Protein AF-A0A1F6VAD7-F1 (afdb_monomer_lite)

InterPro domains:
  IPR001763 Rhodanese-like domain [PF00581] (9-99)
  IPR001763 Rhodanese-like domain [PS50206] (16-106)
  IPR001763 Rhodanese-like domain [SM00450] (6-103)
  IPR018634 ChrB, C-terminal domain [PF09828] (119-196)
  IPR036873 Rhodanese-like domain superfamily [G3DSA:3.40.250.10] (4-106)
  IPR036873 Rhodanese-like domain superfamily [SSF52821] (2-147)
  IPR050229 Thiosulfate sulfurtransferase GlpE [PTHR43031] (3-103)

Structure (mmCIF, N/CA/C/O backbone):
data_AF-A0A1F6VAD7-F1
#
_entry.id   AF-A0A1F6VAD7-F1
#
loop_
_atom_site.group_PDB
_atom_site.id
_atom_site.type_symbol
_atom_site.label_atom_id
_atom_site.label_alt_id
_atom_site.label_comp_id
_atom_site.label_asym_id
_atom_site.label_entity_id
_atom_site.label_seq_id
_atom_site.pdbx_PDB_ins_code
_atom_site.Cartn_x
_atom_site.Cartn_y
_atom_site.Cartn_z
_atom_site.occupancy
_atom_site.B_iso_or_equiv
_atom_site.auth_seq_id
_atom_site.auth_comp_id
_atom_site.auth_asym_id
_atom_site.auth_atom_id
_atom_site.pdbx_PDB_model_num
ATOM 1 N N . MET A 1 1 ? -17.380 5.950 21.465 1.00 63.97 1 MET A N 1
ATOM 2 C CA . MET A 1 1 ? -16.893 4.618 21.043 1.00 63.97 1 MET A CA 1
ATOM 3 C C . MET A 1 1 ? -16.513 4.704 19.581 1.00 63.97 1 MET A C 1
ATOM 5 O O . MET A 1 1 ? -17.254 5.323 18.831 1.00 63.97 1 MET A O 1
ATOM 9 N N . VAL A 1 2 ? -15.367 4.148 19.198 1.00 83.69 2 VAL A N 1
ATOM 10 C CA . VAL A 1 2 ? -14.966 4.066 17.786 1.00 83.69 2 VAL A CA 1
ATOM 11 C C . VAL A 1 2 ? -15.516 2.778 17.202 1.00 83.69 2 VAL A C 1
ATOM 13 O O . VAL A 1 2 ? -15.491 1.747 17.873 1.00 83.69 2 VAL A O 1
ATOM 16 N N . SER A 1 3 ? -16.024 2.850 15.978 1.00 95.31 3 SER A N 1
ATOM 17 C CA . SER A 1 3 ? -16.501 1.690 15.235 1.00 95.31 3 SER A CA 1
ATOM 18 C C . SER A 1 3 ? -15.359 0.749 14.840 1.00 95.31 3 SER A C 1
ATOM 20 O O . SER A 1 3 ? -14.217 1.162 14.620 1.00 95.31 3 SER A O 1
ATOM 22 N N . SER A 1 4 ? -15.688 -0.532 14.726 1.00 97.56 4 SER A N 1
ATOM 23 C CA . SER A 1 4 ? -14.838 -1.540 14.101 1.00 97.56 4 SER A CA 1
ATOM 24 C C . SER A 1 4 ? -15.391 -1.946 12.734 1.00 97.56 4 SER A C 1
ATOM 26 O O . SER A 1 4 ? -16.565 -1.726 12.431 1.00 97.56 4 SER A O 1
ATOM 28 N N . VAL A 1 5 ? -14.534 -2.542 11.909 1.00 98.06 5 VAL A N 1
ATOM 29 C CA . VAL A 1 5 ? -14.886 -3.207 10.647 1.00 98.06 5 VAL A CA 1
ATOM 30 C C . VAL A 1 5 ? -14.322 -4.625 10.695 1.00 98.06 5 VAL A C 1
ATOM 32 O O . VAL A 1 5 ? -13.183 -4.808 11.125 1.00 98.06 5 VAL A O 1
ATOM 35 N N . SER A 1 6 ? -15.097 -5.627 10.276 1.00 98.31 6 SER A N 1
ATOM 36 C CA . SER A 1 6 ? -14.610 -7.009 10.182 1.00 98.31 6 SER A CA 1
ATOM 37 C C . SER A 1 6 ? -13.653 -7.192 9.001 1.00 98.31 6 SER A C 1
ATOM 39 O O . SER A 1 6 ? -13.717 -6.453 8.015 1.00 98.31 6 SER A O 1
ATOM 41 N N . SER A 1 7 ? -12.793 -8.208 9.076 1.00 97.88 7 SER A N 1
ATOM 42 C CA . SER A 1 7 ? -11.897 -8.593 7.979 1.00 97.88 7 SER A CA 1
ATOM 43 C C . SER A 1 7 ? -12.655 -8.849 6.678 1.00 97.88 7 SER A C 1
ATOM 45 O O . SER A 1 7 ? -12.316 -8.250 5.665 1.00 97.88 7 SER A O 1
ATOM 47 N N . ASP A 1 8 ? -13.732 -9.632 6.718 1.00 97.50 8 ASP A N 1
ATOM 48 C CA . ASP A 1 8 ? -14.507 -9.995 5.523 1.00 97.50 8 ASP A CA 1
ATOM 49 C C . ASP A 1 8 ? -15.185 -8.785 4.869 1.00 97.50 8 ASP A C 1
ATOM 51 O O . ASP A 1 8 ? -15.205 -8.651 3.646 1.00 97.50 8 ASP A O 1
ATOM 55 N N . SER A 1 9 ? -15.707 -7.860 5.684 1.00 97.38 9 SER A N 1
ATOM 56 C CA . SER A 1 9 ? -16.339 -6.633 5.186 1.00 97.38 9 SER A CA 1
ATOM 57 C C . SER A 1 9 ? -15.323 -5.696 4.533 1.00 97.38 9 SER A C 1
ATOM 59 O O . SER A 1 9 ? -15.617 -5.083 3.504 1.00 97.38 9 SER A O 1
ATOM 61 N N . LEU A 1 10 ? -14.118 -5.588 5.104 1.00 97.56 10 LEU A N 1
ATOM 62 C CA . LEU A 1 10 ? -13.036 -4.813 4.500 1.00 97.56 10 LEU A CA 1
ATOM 63 C C . LEU A 1 10 ? -12.499 -5.493 3.231 1.00 97.56 10 LEU A C 1
ATOM 65 O O . LEU A 1 10 ? -12.260 -4.810 2.236 1.00 97.56 10 LEU A O 1
ATOM 69 N N . TYR A 1 11 ? -12.354 -6.819 3.248 1.00 97.00 11 TYR A N 1
ATOM 70 C CA . TYR A 1 11 ? -11.901 -7.619 2.111 1.00 97.00 11 TYR A CA 1
ATOM 71 C C . TYR A 1 11 ? -12.810 -7.447 0.891 1.00 97.00 11 TYR A C 1
ATOM 73 O O . TYR A 1 11 ? -12.332 -7.114 -0.191 1.00 97.00 11 TYR A O 1
ATOM 81 N N . ALA A 1 12 ? -14.130 -7.530 1.085 1.00 95.44 12 ALA A N 1
ATOM 82 C CA . ALA A 1 12 ? -15.121 -7.327 0.026 1.00 95.44 12 ALA A CA 1
ATOM 83 C C . ALA A 1 12 ? -15.073 -5.928 -0.625 1.00 95.44 12 ALA A C 1
ATOM 85 O O . ALA A 1 12 ? -15.644 -5.718 -1.695 1.00 95.44 12 ALA A O 1
ATOM 86 N N . GLN A 1 13 ? -14.414 -4.958 0.016 1.00 94.75 13 GLN A N 1
ATOM 87 C CA . GLN A 1 13 ? -14.256 -3.598 -0.497 1.00 94.75 13 GLN A CA 1
ATOM 88 C C . GLN A 1 13 ? -12.913 -3.362 -1.194 1.00 94.75 13 GLN A C 1
ATOM 90 O O . GLN A 1 13 ? -12.749 -2.317 -1.834 1.00 94.75 13 GLN A O 1
ATOM 95 N N . LEU A 1 14 ? -11.946 -4.282 -1.092 1.00 92.75 14 LEU A N 1
ATOM 96 C CA . LEU A 1 14 ? -10.656 -4.139 -1.765 1.00 92.75 14 LEU A CA 1
ATOM 97 C C . LEU A 1 14 ? -10.858 -3.945 -3.272 1.00 92.75 14 LEU A C 1
ATOM 99 O O . LEU A 1 14 ? -11.786 -4.466 -3.880 1.00 92.75 14 LEU A O 1
ATOM 103 N N . GLY A 1 15 ? -10.020 -3.120 -3.897 1.00 86.25 15 GLY A N 1
ATOM 104 C CA . GLY A 1 15 ? -10.138 -2.857 -5.336 1.00 86.25 15 GLY A CA 1
ATOM 105 C C . GLY A 1 15 ? -11.283 -1.916 -5.761 1.00 86.25 15 GLY A C 1
ATOM 106 O O . GLY A 1 15 ? -11.131 -1.206 -6.756 1.00 86.25 15 GLY A O 1
ATOM 107 N N . LEU A 1 16 ? -12.354 -1.740 -4.976 1.00 91.38 16 LEU A N 1
ATOM 108 C CA . LEU A 1 16 ? -13.514 -0.914 -5.363 1.00 91.38 16 LEU A CA 1
ATOM 109 C C . LEU A 1 16 ? -13.266 0.605 -5.299 1.00 91.38 16 LEU A C 1
ATOM 111 O O . LEU A 1 16 ? -12.633 1.071 -4.358 1.00 91.38 16 LEU A O 1
ATOM 115 N N . PRO A 1 17 ? -13.803 1.444 -6.202 1.00 87.50 17 PRO A N 1
ATOM 116 C CA . PRO A 1 17 ? -13.585 2.898 -6.157 1.00 87.50 17 PRO A CA 1
ATOM 117 C C . PRO A 1 17 ? -13.883 3.569 -4.801 1.00 87.50 17 PRO A C 1
ATOM 119 O O . PRO A 1 17 ? -13.208 4.534 -4.437 1.00 87.50 17 PRO A O 1
ATOM 122 N N . ALA A 1 18 ? -14.853 3.031 -4.054 1.00 89.25 18 ALA A N 1
ATOM 123 C CA . ALA A 1 18 ? -15.289 3.513 -2.743 1.00 89.25 18 ALA A CA 1
ATOM 124 C C . ALA A 1 18 ? -14.534 2.901 -1.545 1.00 89.25 18 ALA A C 1
ATOM 126 O O . ALA A 1 18 ? -14.898 3.182 -0.406 1.00 89.25 18 ALA A O 1
ATOM 127 N N . ALA A 1 19 ? -13.505 2.077 -1.774 1.00 93.44 19 ALA A N 1
ATOM 128 C CA . ALA A 1 19 ? -12.761 1.444 -0.688 1.00 93.44 19 ALA A CA 1
ATOM 129 C C . ALA A 1 19 ? -12.185 2.483 0.291 1.00 93.44 19 ALA A C 1
ATOM 131 O O . ALA A 1 19 ? -11.697 3.539 -0.152 1.00 93.44 19 ALA A O 1
ATOM 132 N N . PRO A 1 20 ? -12.184 2.179 1.600 1.00 97.06 20 PRO A N 1
ATOM 133 C CA . PRO A 1 20 ? -11.600 3.060 2.595 1.00 97.06 20 PRO A CA 1
ATOM 134 C C . PRO A 1 20 ? -10.088 3.194 2.391 1.00 97.06 20 PRO A C 1
ATOM 136 O O . PRO A 1 20 ? -9.426 2.336 1.806 1.00 97.06 20 PRO A O 1
ATOM 139 N N . THR A 1 21 ? -9.524 4.270 2.927 1.00 97.56 21 THR A N 1
ATOM 140 C CA . THR A 1 21 ? -8.078 4.382 3.099 1.00 97.56 21 THR A CA 1
ATOM 141 C C . THR A 1 21 ? -7.647 3.462 4.235 1.00 97.56 21 THR A C 1
ATOM 143 O O . THR A 1 21 ? -8.089 3.640 5.368 1.00 97.56 21 THR A O 1
ATOM 146 N N . ILE A 1 22 ? -6.782 2.493 3.944 1.00 98.38 22 ILE A N 1
ATOM 147 C CA . ILE A 1 22 ? -6.285 1.533 4.934 1.00 98.38 22 ILE A CA 1
ATOM 148 C C . ILE A 1 22 ? -4.935 2.023 5.466 1.00 98.38 22 ILE A C 1
ATOM 150 O O . ILE A 1 22 ? -4.067 2.403 4.677 1.00 98.38 22 ILE A O 1
ATOM 154 N N . VAL A 1 23 ? -4.741 2.019 6.787 1.00 98.62 23 VAL A N 1
ATOM 155 C CA . VAL A 1 23 ? -3.471 2.424 7.414 1.00 98.62 23 VAL A CA 1
ATOM 156 C C . VAL A 1 23 ? -3.001 1.384 8.428 1.00 98.62 23 VAL A C 1
ATOM 158 O O . VAL A 1 23 ? -3.684 1.080 9.406 1.00 98.62 23 VAL A O 1
ATOM 161 N N . ASP A 1 24 ? -1.797 0.869 8.211 1.00 98.62 24 ASP A N 1
ATOM 162 C CA . ASP A 1 24 ? -1.064 0.037 9.155 1.00 98.62 24 ASP A CA 1
ATOM 163 C C . ASP A 1 24 ? -0.417 0.915 10.229 1.00 98.62 24 ASP A C 1
ATOM 165 O O . ASP A 1 24 ? 0.566 1.613 9.958 1.00 98.62 24 ASP A O 1
ATOM 169 N N . VAL A 1 25 ? -0.952 0.841 11.447 1.00 98.62 25 VAL A N 1
ATOM 170 C CA . VAL A 1 25 ? -0.449 1.554 12.628 1.00 98.62 25 VAL A CA 1
ATOM 171 C C . VAL A 1 25 ? 0.290 0.640 13.604 1.00 98.62 25 VAL A C 1
ATOM 173 O O . VAL A 1 25 ? 0.392 0.935 14.795 1.00 98.62 25 VAL A O 1
ATOM 176 N N . ARG A 1 26 ? 0.812 -0.509 13.148 1.00 98.31 26 ARG A N 1
ATOM 177 C CA . ARG A 1 26 ? 1.662 -1.357 14.000 1.00 98.31 26 ARG A CA 1
ATOM 178 C C . ARG A 1 26 ? 2.902 -0.587 14.441 1.00 98.31 26 ARG A C 1
ATOM 180 O O . ARG A 1 26 ? 3.528 0.089 13.631 1.00 98.31 26 ARG A O 1
ATOM 187 N N . ARG A 1 27 ? 3.332 -0.768 15.690 1.00 97.12 27 ARG A N 1
ATOM 188 C CA . ARG A 1 27 ? 4.648 -0.288 16.147 1.00 97.12 27 ARG A CA 1
ATOM 189 C C . ARG A 1 27 ? 5.772 -0.906 15.309 1.00 97.12 27 ARG A C 1
ATOM 191 O O . ARG A 1 27 ? 5.576 -1.953 14.693 1.00 97.12 27 ARG A O 1
ATOM 198 N N . ALA A 1 28 ? 6.938 -0.261 15.287 1.00 94.81 28 ALA A N 1
ATOM 199 C CA . ALA A 1 28 ? 8.070 -0.681 14.458 1.00 94.81 28 ALA A CA 1
ATOM 200 C C . ALA A 1 28 ? 8.462 -2.156 14.669 1.00 94.81 28 ALA A C 1
ATOM 202 O O . ALA A 1 28 ? 8.661 -2.866 13.689 1.00 94.81 28 ALA A O 1
ATOM 203 N N . SER A 1 29 ? 8.476 -2.641 15.917 1.00 95.31 29 SER A N 1
ATOM 204 C CA . SER A 1 29 ? 8.775 -4.045 16.240 1.00 95.31 29 SER A CA 1
ATOM 205 C C . SER A 1 29 ? 7.783 -5.023 15.601 1.00 95.31 29 SER A C 1
ATOM 207 O O . SER A 1 29 ? 8.181 -5.871 14.811 1.00 95.31 29 SER A O 1
ATOM 209 N N . ALA A 1 30 ? 6.482 -4.846 15.843 1.00 95.38 30 ALA A N 1
ATOM 210 C CA . ALA A 1 30 ? 5.433 -5.705 15.282 1.00 95.38 30 ALA A CA 1
ATOM 211 C C . ALA A 1 30 ? 5.322 -5.618 13.744 1.00 95.38 30 ALA A C 1
ATOM 213 O O . ALA A 1 30 ? 4.798 -6.524 13.093 1.00 95.38 30 ALA A O 1
ATOM 214 N N . TYR A 1 31 ? 5.766 -4.509 13.146 1.00 94.44 31 TYR A N 1
ATOM 215 C CA . TYR A 1 31 ? 5.868 -4.377 11.692 1.00 94.44 31 TYR A CA 1
ATOM 216 C C . TYR A 1 31 ? 7.075 -5.135 11.129 1.00 94.44 31 TYR A C 1
ATOM 218 O O . TYR A 1 31 ? 6.958 -5.768 10.085 1.00 94.44 31 TYR A O 1
ATOM 226 N N . ALA A 1 32 ? 8.210 -5.114 11.833 1.00 94.88 32 ALA A N 1
ATOM 227 C CA . ALA A 1 32 ? 9.410 -5.854 11.451 1.00 94.88 32 ALA A CA 1
ATOM 228 C C . ALA A 1 32 ? 9.250 -7.376 11.626 1.00 94.88 32 ALA A C 1
ATOM 230 O O . ALA A 1 32 ? 9.723 -8.133 10.785 1.00 94.88 32 ALA A O 1
ATOM 231 N N . GLU A 1 33 ? 8.552 -7.825 12.674 1.00 96.38 33 GLU A N 1
ATOM 232 C CA . GLU A 1 33 ? 8.270 -9.250 12.927 1.00 96.38 33 GLU A CA 1
ATOM 233 C C . GLU A 1 33 ? 7.401 -9.891 11.835 1.00 96.38 33 GLU A C 1
ATOM 235 O O . GLU A 1 33 ? 7.557 -11.068 11.514 1.00 96.38 33 GLU A O 1
ATOM 240 N N . LEU A 1 34 ? 6.494 -9.112 11.239 1.00 95.81 34 LEU A N 1
ATOM 241 C CA . LEU A 1 34 ? 5.637 -9.547 10.141 1.00 95.81 34 LEU A CA 1
ATOM 242 C C . LEU A 1 34 ? 5.718 -8.522 8.997 1.00 95.81 34 LEU A C 1
ATOM 244 O O . LEU A 1 34 ? 4.869 -7.626 8.936 1.00 95.81 34 LEU A O 1
ATOM 248 N N . PRO A 1 35 ? 6.685 -8.654 8.067 1.00 96.25 35 PRO A N 1
ATOM 249 C CA . PRO A 1 35 ? 6.900 -7.722 6.954 1.00 96.25 35 PRO A CA 1
ATOM 250 C C . PRO A 1 35 ? 5.870 -7.933 5.828 1.00 96.25 35 PRO A C 1
ATOM 252 O O . PRO A 1 35 ? 6.195 -8.147 4.660 1.00 96.25 35 PRO A O 1
ATOM 255 N N . ARG A 1 36 ? 4.592 -7.918 6.198 1.00 97.88 36 ARG A N 1
ATOM 256 C CA . ARG A 1 36 ? 3.428 -8.052 5.323 1.00 97.88 36 ARG A CA 1
ATOM 257 C C . ARG A 1 36 ? 2.367 -7.055 5.737 1.00 97.88 36 ARG A C 1
ATOM 259 O O . ARG A 1 36 ? 2.232 -6.791 6.928 1.00 97.88 36 ARG A O 1
ATOM 266 N N . ALA A 1 37 ? 1.610 -6.541 4.783 1.00 98.12 37 ALA A N 1
ATOM 267 C CA . ALA A 1 37 ? 0.546 -5.575 5.009 1.00 98.12 37 ALA A CA 1
ATOM 268 C C . ALA A 1 37 ? -0.779 -6.057 4.405 1.00 98.12 37 ALA A C 1
ATOM 270 O O . ALA A 1 37 ? -0.800 -6.918 3.522 1.00 98.12 37 ALA A O 1
ATOM 271 N N . VAL A 1 38 ? -1.886 -5.483 4.877 1.00 98.25 38 VAL A N 1
ATOM 272 C CA . VAL A 1 38 ? -3.175 -5.586 4.179 1.00 98.25 38 VAL A CA 1
ATOM 273 C C . VAL A 1 38 ? -3.026 -4.920 2.799 1.00 98.25 38 VAL A C 1
ATOM 275 O O . VAL A 1 38 ? -2.403 -3.855 2.725 1.00 98.25 38 VAL A O 1
ATOM 278 N N . PRO A 1 39 ? -3.559 -5.500 1.708 1.00 98.00 39 PRO A N 1
ATOM 279 C CA . PRO A 1 39 ? -3.449 -4.905 0.381 1.00 98.00 39 PRO A CA 1
ATOM 280 C C . PRO A 1 39 ? -3.960 -3.456 0.345 1.00 98.00 39 PRO A C 1
ATOM 282 O O . PRO A 1 39 ? -5.041 -3.142 0.840 1.00 98.00 39 PRO A O 1
ATOM 285 N N . GLY A 1 40 ? -3.164 -2.559 -0.232 1.00 96.44 40 GLY A N 1
ATOM 286 C CA . GLY A 1 40 ? -3.458 -1.133 -0.356 1.00 96.44 40 GLY A CA 1
ATOM 287 C C . GLY A 1 40 ? -3.273 -0.345 0.943 1.00 96.44 40 GLY A C 1
ATOM 288 O O . GLY A 1 40 ? -3.708 0.805 1.020 1.00 96.44 40 GLY A O 1
ATOM 289 N N . ALA A 1 41 ? -2.653 -0.933 1.969 1.00 97.75 41 ALA A N 1
ATOM 290 C CA . ALA A 1 41 ? -2.372 -0.230 3.210 1.00 97.75 41 ALA A CA 1
ATOM 291 C C . ALA A 1 41 ? -1.228 0.780 3.057 1.00 97.75 41 ALA A C 1
ATOM 293 O O . ALA A 1 41 ? -0.167 0.496 2.503 1.00 97.75 41 ALA A O 1
ATOM 294 N N . ARG A 1 42 ? -1.434 1.960 3.638 1.00 97.19 42 ARG A N 1
ATOM 295 C CA . ARG A 1 42 ? -0.383 2.942 3.918 1.00 97.19 42 ARG A CA 1
ATOM 296 C C . ARG A 1 42 ? 0.278 2.610 5.247 1.00 97.19 42 ARG A C 1
ATOM 298 O O . ARG A 1 42 ? -0.361 2.060 6.141 1.00 97.19 42 ARG A O 1
ATOM 305 N N . ARG A 1 43 ? 1.533 3.011 5.420 1.00 96.31 43 ARG A N 1
ATOM 306 C CA . ARG A 1 43 ? 2.212 2.954 6.717 1.00 96.31 43 ARG A CA 1
ATOM 307 C C . ARG A 1 43 ? 1.964 4.249 7.492 1.00 96.31 43 ARG A C 1
ATOM 309 O O . ARG A 1 43 ? 2.205 5.325 6.956 1.00 96.31 43 ARG A O 1
ATOM 316 N N . GLY A 1 44 ? 1.521 4.151 8.745 1.00 96.94 44 GLY A N 1
ATOM 317 C CA . GLY A 1 44 ? 1.363 5.302 9.637 1.00 96.94 44 GLY A CA 1
ATOM 318 C C . GLY A 1 44 ? 1.932 4.998 11.016 1.00 96.94 44 GLY A C 1
ATOM 319 O O . GLY A 1 44 ? 1.492 4.064 11.672 1.00 96.94 44 GLY A O 1
ATOM 320 N N . ASP A 1 45 ? 2.916 5.765 11.474 1.00 96.06 45 ASP A N 1
ATOM 321 C CA . ASP A 1 45 ? 3.483 5.571 12.811 1.00 96.06 45 ASP A CA 1
ATOM 322 C C . ASP A 1 45 ? 2.440 5.923 13.895 1.00 96.06 45 ASP A C 1
ATOM 324 O O . ASP A 1 45 ? 1.934 7.053 13.892 1.00 96.06 45 ASP A O 1
ATOM 328 N N . PRO A 1 46 ? 2.088 5.002 14.816 1.00 96.94 46 PRO A N 1
ATOM 329 C CA . PRO A 1 46 ? 1.125 5.285 15.878 1.00 96.94 46 PRO A CA 1
ATOM 330 C C . PRO A 1 46 ? 1.545 6.423 16.823 1.00 96.94 46 PRO A C 1
ATOM 332 O O . PRO A 1 46 ? 0.678 6.970 17.499 1.00 96.94 46 PRO A O 1
ATOM 335 N N . GLU A 1 47 ? 2.821 6.813 16.869 1.00 95.88 47 GLU A N 1
ATOM 336 C CA . GLU A 1 47 ? 3.292 7.937 17.697 1.00 95.88 47 GLU A CA 1
ATOM 337 C C . GLU A 1 47 ? 3.064 9.309 17.035 1.00 95.88 47 GLU A C 1
ATOM 339 O O . GLU A 1 47 ? 3.004 10.331 17.715 1.00 95.88 47 GLU A O 1
ATOM 344 N N . HIS A 1 48 ? 2.849 9.338 15.716 1.00 96.94 48 HIS A N 1
ATOM 345 C CA . HIS A 1 48 ? 2.801 10.567 14.915 1.00 96.94 48 HIS A CA 1
ATOM 346 C C . HIS A 1 48 ? 1.480 10.738 14.139 1.00 96.94 48 HIS A C 1
ATOM 348 O O . HIS A 1 48 ? 1.454 11.333 13.059 1.00 96.94 48 HIS A O 1
ATOM 354 N N . ILE A 1 49 ? 0.358 10.246 14.688 1.00 97.38 49 ILE A N 1
ATOM 355 C CA . ILE A 1 49 ? -0.956 10.195 14.010 1.00 97.38 49 ILE A CA 1
ATOM 356 C C . ILE A 1 49 ? -1.385 11.539 13.420 1.00 97.38 49 ILE A C 1
ATOM 358 O O . ILE A 1 49 ? -1.733 11.616 12.244 1.00 97.38 49 ILE A O 1
ATOM 362 N N . ALA A 1 50 ? -1.335 12.614 14.207 1.00 95.50 50 ALA A N 1
ATOM 363 C CA . ALA A 1 50 ? -1.782 13.932 13.759 1.00 95.50 50 ALA A CA 1
ATOM 364 C C . ALA A 1 50 ? -0.950 14.497 12.592 1.00 95.50 50 ALA A C 1
ATOM 366 O O . ALA A 1 50 ? -1.452 15.312 11.816 1.00 95.50 50 ALA A O 1
ATOM 367 N N . GLN A 1 51 ? 0.308 14.070 12.453 1.00 96.69 51 GLN A N 1
ATOM 368 C CA . GLN A 1 51 ? 1.185 14.511 11.373 1.00 96.69 51 GLN A CA 1
ATOM 369 C C . GLN A 1 51 ? 0.814 13.821 10.062 1.00 96.69 51 GLN A C 1
ATOM 371 O O . GLN A 1 51 ? 0.480 14.494 9.089 1.00 96.69 51 GLN A O 1
ATOM 376 N N . TRP A 1 52 ? 0.817 12.486 10.026 1.00 96.25 52 TRP A N 1
ATOM 377 C CA . TRP A 1 52 ? 0.500 11.770 8.787 1.00 96.25 52 TRP A CA 1
ATOM 378 C C . TRP A 1 52 ? -0.991 11.809 8.444 1.00 96.25 52 TRP A C 1
ATOM 380 O O . TRP A 1 52 ? -1.343 11.684 7.277 1.00 96.25 52 TRP A O 1
ATOM 390 N N . ALA A 1 53 ? -1.890 12.074 9.398 1.00 96.75 53 ALA A N 1
ATOM 391 C CA . ALA A 1 53 ? -3.303 12.298 9.090 1.00 96.75 53 ALA A CA 1
ATOM 392 C C . ALA A 1 53 ? -3.508 13.444 8.079 1.00 96.75 53 ALA A C 1
ATOM 394 O O . ALA A 1 53 ? -4.477 13.436 7.325 1.00 96.75 53 ALA A O 1
ATOM 395 N N . GLN A 1 54 ? -2.588 14.412 8.016 1.00 94.88 54 GLN A N 1
ATOM 396 C CA . GLN A 1 54 ? -2.650 15.527 7.066 1.00 94.88 54 GLN A CA 1
ATOM 397 C C . GLN A 1 54 ? -2.428 15.094 5.612 1.00 94.88 54 GLN A C 1
ATOM 399 O O . GLN A 1 54 ? -2.867 15.798 4.705 1.00 94.88 54 GLN A O 1
ATOM 404 N N . THR A 1 55 ? -1.781 13.948 5.382 1.00 93.88 55 THR A N 1
ATOM 405 C CA . THR A 1 55 ? -1.522 13.415 4.037 1.00 93.88 55 THR A CA 1
ATOM 406 C C . THR A 1 55 ? -2.637 12.494 3.543 1.00 93.88 55 THR A C 1
ATOM 408 O O . THR A 1 55 ? -2.652 12.121 2.370 1.00 93.88 55 THR A O 1
ATOM 411 N N . LEU A 1 56 ? -3.591 12.131 4.409 1.00 94.62 56 LEU A N 1
ATOM 412 C CA . LEU A 1 56 ? -4.681 11.244 4.029 1.00 94.62 56 LEU A CA 1
ATOM 413 C C . LEU A 1 56 ? -5.670 11.923 3.066 1.00 94.62 56 LEU A C 1
ATOM 415 O O . LEU A 1 56 ? -6.054 13.078 3.281 1.00 94.62 56 LEU A O 1
ATOM 419 N N . PRO A 1 57 ? -6.180 11.187 2.057 1.00 90.44 57 PRO A N 1
ATOM 420 C CA . PRO A 1 57 ? -7.268 11.667 1.215 1.00 90.44 57 PRO A CA 1
ATOM 421 C C . PRO A 1 57 ? -8.498 12.054 2.047 1.00 90.44 57 PRO A C 1
ATOM 423 O O . PRO A 1 57 ? -8.955 11.291 2.901 1.00 90.44 57 PRO A O 1
ATOM 426 N N . ARG A 1 58 ? -9.068 13.232 1.775 1.00 88.62 58 ARG A N 1
ATOM 427 C CA . ARG A 1 58 ? -10.328 13.680 2.389 1.00 88.62 58 ARG A CA 1
ATOM 428 C C . ARG A 1 58 ? -11.532 13.038 1.695 1.00 88.62 58 ARG A C 1
ATOM 430 O O . ARG A 1 58 ? -11.459 12.659 0.530 1.00 88.62 58 ARG A O 1
ATOM 437 N N . GLY A 1 59 ? -12.647 12.923 2.418 1.00 87.31 59 GLY A N 1
ATOM 438 C CA . GLY A 1 59 ? -13.910 12.400 1.879 1.00 87.31 59 GLY A CA 1
ATOM 439 C C . GLY A 1 59 ? -13.976 10.877 1.716 1.00 87.31 59 GLY A C 1
ATOM 440 O O . GLY A 1 59 ? -14.952 10.378 1.168 1.00 87.31 59 GLY A O 1
ATOM 441 N N . ARG A 1 60 ? -12.971 10.132 2.194 1.00 90.50 60 ARG A N 1
ATOM 442 C CA . ARG A 1 60 ? -13.003 8.666 2.290 1.00 90.50 60 ARG A CA 1
ATOM 443 C C . ARG A 1 60 ? -12.984 8.233 3.749 1.00 90.50 60 ARG A C 1
ATOM 445 O O . ARG A 1 60 ? -12.332 8.876 4.573 1.00 90.50 60 ARG A O 1
ATOM 452 N N . ALA A 1 61 ? -13.665 7.129 4.049 1.00 96.38 61 ALA A N 1
ATOM 453 C CA . ALA A 1 61 ? -13.509 6.463 5.334 1.00 96.38 61 ALA A CA 1
ATOM 454 C C . ALA A 1 61 ? -12.059 5.986 5.513 1.00 96.38 61 ALA A C 1
ATOM 456 O O . ALA A 1 61 ? -11.370 5.683 4.535 1.00 96.38 61 ALA A O 1
ATOM 457 N N . VAL A 1 62 ? -11.598 5.922 6.759 1.00 98.19 62 VAL A N 1
ATOM 458 C CA . VAL A 1 62 ? -10.256 5.465 7.122 1.00 98.19 62 VAL A CA 1
ATOM 459 C C . VAL A 1 62 ? -10.382 4.235 8.008 1.00 98.19 62 VAL A C 1
ATOM 461 O O . VAL A 1 62 ? -11.038 4.283 9.045 1.00 98.19 62 VAL A O 1
ATOM 464 N N . VAL A 1 63 ? -9.741 3.140 7.617 1.00 98.62 63 VAL A N 1
ATOM 465 C CA . VAL A 1 63 ? -9.641 1.935 8.442 1.00 98.62 63 VAL A CA 1
ATOM 466 C C . VAL A 1 63 ? -8.197 1.776 8.885 1.00 98.62 63 VAL A C 1
ATOM 468 O O . VAL A 1 63 ? -7.301 1.588 8.066 1.00 98.62 63 VAL A O 1
ATOM 471 N N . VAL A 1 64 ? -7.960 1.859 10.189 1.00 98.69 64 VAL A N 1
ATOM 472 C CA . VAL A 1 64 ? -6.632 1.636 10.771 1.00 98.69 64 VAL A CA 1
ATOM 473 C C . VAL A 1 64 ? -6.536 0.242 11.375 1.00 98.69 64 VAL A C 1
ATOM 475 O O . VAL A 1 64 ? -7.503 -0.273 11.934 1.00 98.69 64 VAL A O 1
ATOM 478 N N . TYR A 1 65 ? -5.367 -0.380 11.320 1.00 98.81 65 TYR A N 1
ATOM 479 C CA . TYR A 1 65 ? -5.161 -1.677 11.958 1.00 98.81 65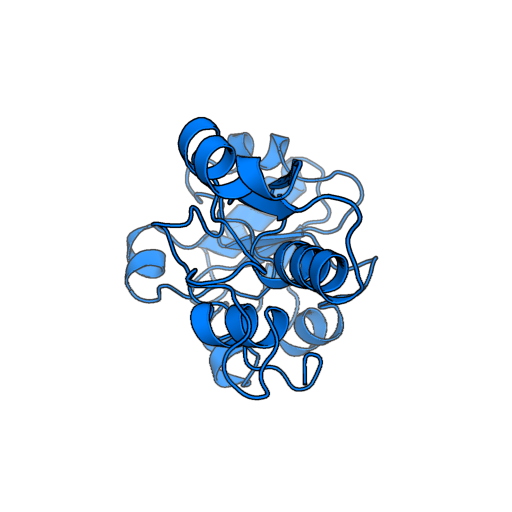 TYR A CA 1
ATOM 480 C C . TYR A 1 65 ? -3.809 -1.768 12.653 1.00 98.81 65 TYR A C 1
ATOM 482 O O . TYR A 1 65 ? -2.830 -1.139 12.264 1.00 98.81 65 TYR A O 1
ATOM 490 N N . CYS A 1 66 ? -3.760 -2.581 13.702 1.00 98.44 66 CYS A N 1
ATOM 491 C CA . CYS A 1 66 ? -2.526 -2.995 14.356 1.00 98.44 66 CYS A CA 1
ATOM 492 C C . CYS A 1 66 ? -2.414 -4.528 14.292 1.00 98.44 66 CYS A C 1
ATOM 494 O O . CYS A 1 66 ? -3.118 -5.168 13.512 1.00 98.44 66 CYS A O 1
ATOM 496 N N . ALA A 1 67 ? -1.547 -5.133 15.107 1.00 98.06 67 ALA A N 1
ATOM 497 C CA . ALA A 1 67 ? -1.377 -6.586 15.126 1.00 98.06 67 ALA A CA 1
ATOM 498 C C . ALA A 1 67 ? -2.696 -7.323 15.440 1.00 98.06 67 ALA A C 1
ATOM 500 O O . ALA A 1 67 ? -3.098 -8.193 14.676 1.00 98.06 67 ALA A O 1
ATOM 501 N N . HIS A 1 68 ? -3.404 -6.884 16.490 1.00 97.56 68 HIS A N 1
ATOM 502 C CA . HIS A 1 68 ? -4.533 -7.619 17.082 1.00 97.56 68 HIS A CA 1
ATOM 503 C C . HIS A 1 68 ? -5.852 -6.819 17.165 1.00 97.56 68 HIS A C 1
ATOM 505 O O . HIS A 1 68 ? -6.775 -7.236 17.859 1.00 97.56 68 HIS A O 1
ATOM 511 N N . GLY A 1 69 ? -5.936 -5.622 16.570 1.00 94.56 69 GLY A N 1
ATOM 512 C CA . GLY A 1 69 ? -7.152 -4.783 16.620 1.00 94.56 69 GLY A CA 1
ATOM 513 C C . GLY A 1 69 ? -7.460 -4.154 17.993 1.00 94.56 69 GLY A C 1
ATOM 514 O O . GLY A 1 69 ? -8.601 -3.800 18.281 1.00 94.56 69 GLY A O 1
ATOM 515 N N . ARG A 1 70 ? -6.454 -4.031 18.869 1.00 94.38 70 ARG A N 1
ATOM 516 C CA . ARG A 1 70 ? -6.601 -3.553 20.260 1.00 94.38 70 ARG A CA 1
ATOM 517 C C . ARG A 1 70 ? -6.188 -2.080 20.411 1.00 94.38 70 ARG A C 1
ATOM 519 O O . ARG A 1 70 ? -6.331 -1.288 19.482 1.00 94.38 70 ARG A O 1
ATOM 526 N N . GLU A 1 71 ? -5.644 -1.729 21.576 1.00 95.88 71 GLU A N 1
ATOM 527 C CA . GLU A 1 71 ? -5.324 -0.368 22.028 1.00 95.88 71 GLU A CA 1
ATOM 528 C C . GLU A 1 71 ? -4.705 0.535 20.946 1.00 95.88 71 GLU A C 1
ATOM 530 O O . GLU A 1 71 ? -5.193 1.638 20.728 1.00 95.88 71 GLU A O 1
ATOM 535 N N . VAL A 1 72 ? -3.689 0.063 20.212 1.00 97.50 72 VAL A N 1
ATOM 536 C CA . VAL A 1 72 ? -2.975 0.883 19.214 1.00 97.50 72 VAL A CA 1
ATOM 537 C C . VAL A 1 72 ? -3.892 1.370 18.089 1.00 97.50 72 VAL A C 1
ATOM 539 O O . VAL A 1 72 ? -3.940 2.563 17.801 1.00 97.50 72 VAL A O 1
ATOM 542 N N . SER A 1 73 ? -4.643 0.467 17.453 1.00 98.00 73 SER A N 1
ATOM 543 C CA . SER A 1 73 ? -5.537 0.840 16.351 1.00 98.00 73 SER A CA 1
ATOM 544 C C . SER A 1 73 ? -6.782 1.560 16.852 1.00 98.00 73 SER A C 1
ATOM 546 O O . SER A 1 73 ? -7.262 2.473 16.188 1.00 98.00 73 SER A O 1
ATOM 548 N N . GLN A 1 74 ? -7.279 1.204 18.039 1.00 98.06 74 GLN A N 1
ATOM 549 C CA . GLN A 1 74 ? -8.419 1.890 18.645 1.00 98.06 74 GLN A CA 1
ATOM 550 C C . GLN A 1 74 ? -8.077 3.345 18.994 1.00 98.06 74 GLN A C 1
ATOM 552 O O . GLN A 1 74 ? -8.844 4.242 18.652 1.00 98.06 74 GLN A O 1
ATOM 557 N N . SER A 1 75 ? -6.910 3.597 19.594 1.00 97.44 75 SER A N 1
ATOM 558 C CA . SER A 1 75 ? -6.415 4.948 19.894 1.00 97.44 75 SER A CA 1
ATOM 559 C C . SER A 1 75 ? -6.157 5.763 18.619 1.00 97.44 75 SER A C 1
ATOM 561 O O . SER A 1 75 ? -6.573 6.921 18.512 1.00 97.44 75 SER A O 1
ATOM 563 N N . ALA A 1 76 ? -5.564 5.144 17.591 1.00 98.12 76 ALA A N 1
ATOM 564 C CA . ALA A 1 76 ? -5.374 5.794 16.297 1.00 98.12 76 ALA A CA 1
ATOM 565 C C . ALA A 1 76 ? -6.705 6.197 15.644 1.00 98.12 76 ALA A C 1
ATOM 567 O O . ALA A 1 76 ? -6.860 7.333 15.195 1.00 98.12 76 ALA A O 1
ATOM 568 N N . ALA A 1 77 ? -7.695 5.306 15.649 1.00 98.31 77 ALA A N 1
ATOM 569 C CA . ALA A 1 77 ? -9.015 5.590 15.105 1.00 98.31 77 ALA A CA 1
ATOM 570 C C . ALA A 1 77 ? -9.766 6.669 15.913 1.00 98.31 77 ALA A C 1
ATOM 572 O O . ALA A 1 77 ? -10.437 7.517 15.322 1.00 98.31 77 ALA A O 1
ATOM 573 N N . GLN A 1 78 ? -9.610 6.701 17.244 1.00 97.88 78 GLN A N 1
ATOM 574 C CA . GLN A 1 78 ? -10.135 7.778 18.102 1.00 97.88 78 GLN A CA 1
ATOM 575 C C . GLN A 1 78 ? -9.535 9.129 17.713 1.00 97.88 78 GLN A C 1
ATOM 577 O O . GLN A 1 78 ? -10.265 10.098 17.512 1.00 97.88 78 GLN A O 1
ATOM 582 N N . THR A 1 79 ? -8.213 9.172 17.550 1.00 97.75 79 THR A N 1
ATOM 583 C CA . THR A 1 79 ? -7.481 10.388 17.183 1.00 97.75 79 THR A CA 1
ATOM 584 C C . THR A 1 79 ? -7.902 10.889 15.803 1.00 97.75 79 THR A C 1
ATOM 586 O O . THR A 1 79 ? -8.220 12.064 15.641 1.00 97.75 79 THR A O 1
ATOM 589 N N . LEU A 1 80 ? -7.993 10.002 14.808 1.00 97.38 80 LEU A N 1
ATOM 590 C CA . LEU A 1 80 ? -8.485 10.351 13.473 1.00 97.38 80 LEU A CA 1
ATOM 591 C C . LEU A 1 80 ? -9.934 10.858 13.498 1.00 97.38 80 LEU A C 1
ATOM 593 O O . LEU A 1 80 ? -10.250 11.832 12.817 1.00 97.38 80 LEU A O 1
ATOM 597 N N . THR A 1 81 ? -10.798 10.253 14.317 1.00 96.81 81 THR A N 1
ATOM 598 C CA . THR A 1 81 ? -12.180 10.724 14.506 1.00 96.81 81 THR A CA 1
ATOM 599 C C . THR A 1 81 ? -12.206 12.139 15.087 1.00 96.81 81 THR A C 1
ATOM 601 O O . THR A 1 81 ? -12.928 12.996 14.582 1.00 96.81 81 THR A O 1
ATOM 604 N N . ALA A 1 82 ? -11.374 12.422 16.096 1.00 96.38 82 ALA A N 1
ATOM 605 C CA . ALA A 1 82 ? -11.243 13.761 16.676 1.00 96.38 82 ALA A CA 1
ATOM 606 C C . ALA A 1 82 ? -10.711 14.801 15.669 1.00 96.38 82 ALA A C 1
ATOM 608 O O . ALA A 1 82 ? -11.051 15.978 15.758 1.00 96.38 82 ALA A O 1
ATOM 609 N N . LEU A 1 83 ? -9.933 14.364 14.673 1.00 95.56 83 LEU A N 1
ATOM 610 C CA . LEU A 1 83 ? -9.458 15.178 13.547 1.00 95.56 83 LEU A CA 1
ATOM 611 C C . LEU A 1 83 ? -10.478 15.294 12.392 1.00 95.56 83 LEU A C 1
ATOM 613 O O . LEU A 1 83 ? -10.153 15.840 11.332 1.00 95.56 83 LEU A O 1
ATOM 617 N N . GLY A 1 84 ? -11.699 14.784 12.575 1.00 95.25 84 GLY A N 1
ATOM 618 C CA . GLY A 1 84 ? -12.806 14.906 11.625 1.00 95.25 84 GLY A CA 1
ATOM 619 C C . GLY A 1 84 ? -12.840 13.847 10.520 1.00 95.25 84 GLY A C 1
ATOM 620 O O . GLY A 1 84 ? -13.565 14.020 9.541 1.00 95.25 84 GLY A O 1
ATOM 621 N N . PHE A 1 85 ? -12.072 12.760 10.631 1.00 96.69 85 PHE A N 1
ATOM 622 C CA . PHE A 1 85 ? -12.175 11.631 9.703 1.00 96.69 85 PHE A CA 1
ATOM 623 C C . PHE A 1 85 ? -13.308 10.679 10.103 1.00 96.69 85 PHE A C 1
ATOM 625 O O . PHE A 1 85 ? -13.558 10.444 11.283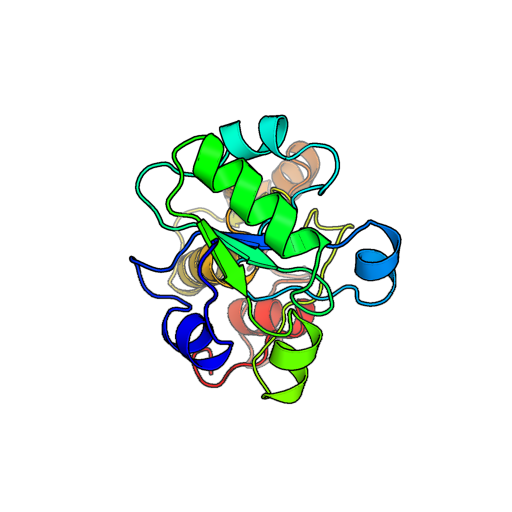 1.00 96.69 85 PHE A O 1
ATOM 632 N N . GLN A 1 86 ? -13.946 10.053 9.112 1.00 96.56 86 GLN A N 1
ATOM 633 C CA . GLN A 1 86 ? -14.770 8.864 9.341 1.00 96.56 86 GLN A CA 1
ATOM 634 C C . GLN A 1 86 ? -13.840 7.665 9.551 1.00 96.56 86 GLN A C 1
ATOM 636 O O . GLN A 1 86 ? -13.455 7.009 8.584 1.00 96.56 86 GLN A O 1
ATOM 641 N N . ALA A 1 87 ? -13.416 7.431 10.793 1.00 97.56 87 ALA A N 1
ATOM 642 C CA . ALA A 1 87 ? -12.409 6.428 11.116 1.00 97.56 87 ALA A CA 1
ATOM 643 C C . ALA A 1 87 ? -12.991 5.224 11.868 1.00 97.56 87 ALA A C 1
ATOM 645 O O . ALA A 1 87 ? -13.815 5.370 12.769 1.00 97.56 87 ALA A O 1
ATOM 646 N N . ALA A 1 88 ? -12.506 4.038 11.517 1.00 98.38 88 ALA A N 1
ATOM 647 C CA . ALA A 1 88 ? -12.781 2.779 12.194 1.00 98.38 88 ALA A CA 1
ATOM 648 C C . ALA A 1 88 ? -11.485 1.972 12.343 1.00 98.38 88 ALA A C 1
ATOM 650 O O . ALA A 1 88 ? -10.491 2.256 11.670 1.00 98.38 88 ALA A O 1
ATOM 651 N N . TYR A 1 89 ? -11.484 0.957 13.204 1.00 98.69 89 TYR A N 1
ATOM 652 C CA . TYR A 1 89 ? -10.372 0.007 13.289 1.00 98.69 89 TYR A CA 1
ATOM 653 C C . TYR A 1 89 ? -10.745 -1.369 12.728 1.00 98.69 89 TYR A C 1
ATOM 655 O O . TYR A 1 89 ? -11.906 -1.770 12.771 1.00 98.69 89 TYR A O 1
ATOM 663 N N . LEU A 1 90 ? -9.761 -2.102 12.208 1.00 98.69 90 LEU A N 1
ATOM 664 C CA . LEU A 1 90 ? -9.943 -3.492 11.781 1.00 98.69 90 LEU A CA 1
ATOM 665 C C . LEU A 1 90 ? -10.032 -4.416 13.001 1.00 98.69 90 LEU A C 1
ATOM 667 O O . LEU A 1 90 ? -9.085 -4.497 13.793 1.00 98.69 90 LEU A O 1
ATOM 671 N N . ASP A 1 91 ? -11.149 -5.124 13.130 1.00 98.25 91 ASP A N 1
ATOM 672 C CA . ASP A 1 91 ? -11.373 -6.073 14.215 1.00 98.25 91 ASP A CA 1
ATOM 673 C C . ASP A 1 91 ? -10.408 -7.266 14.127 1.00 98.25 91 ASP A C 1
ATOM 675 O O . ASP A 1 91 ? -10.213 -7.859 13.066 1.00 98.25 91 ASP A O 1
ATOM 679 N N . GLY A 1 92 ? -9.750 -7.587 15.242 1.00 97.81 92 GLY A N 1
ATOM 680 C CA . GLY A 1 92 ? -8.710 -8.621 15.307 1.00 97.81 92 GLY A CA 1
ATOM 681 C C . GLY A 1 92 ? -7.389 -8.292 14.585 1.00 97.81 92 GLY A C 1
ATOM 682 O O . GLY A 1 92 ? -6.434 -9.059 14.694 1.00 97.81 92 GLY A O 1
ATOM 683 N N . GLY A 1 93 ? -7.281 -7.141 13.909 1.00 98.44 93 GLY A N 1
ATOM 684 C CA . GLY A 1 93 ? -6.048 -6.684 13.260 1.00 98.44 93 GLY A CA 1
ATOM 685 C C . GLY A 1 93 ? -5.563 -7.573 12.108 1.00 98.44 93 GLY A C 1
ATOM 686 O O . GLY A 1 93 ? -6.315 -8.362 11.536 1.00 98.44 93 GLY A O 1
ATOM 687 N N . ILE A 1 94 ? -4.284 -7.431 11.745 1.00 98.50 94 ILE A N 1
ATOM 688 C CA . ILE A 1 94 ? -3.692 -8.196 10.631 1.00 98.50 94 ILE A CA 1
ATOM 689 C C . ILE A 1 94 ? -3.530 -9.690 10.950 1.00 98.50 94 ILE A C 1
ATOM 691 O O . ILE A 1 94 ? -3.459 -10.509 10.038 1.00 98.50 94 ILE A O 1
ATOM 695 N N . GLU A 1 95 ? -3.480 -10.074 12.226 1.00 98.00 95 GLU A N 1
ATOM 696 C CA . GLU A 1 95 ? -3.440 -11.488 12.600 1.00 98.00 95 GLU A CA 1
ATOM 697 C C . GLU A 1 95 ? -4.750 -12.189 12.230 1.00 98.00 95 GLU A C 1
ATOM 699 O O . GLU A 1 95 ? -4.729 -13.194 11.518 1.00 98.00 95 GLU A O 1
ATOM 704 N N . HIS A 1 96 ? -5.891 -11.613 12.619 1.00 98.25 96 HIS A N 1
ATOM 705 C CA . HIS A 1 96 ? -7.196 -12.156 12.250 1.00 98.25 96 HIS A CA 1
ATOM 706 C C . HIS A 1 96 ? -7.423 -12.120 10.734 1.00 98.25 96 HIS A C 1
ATOM 708 O O . HIS A 1 96 ? -7.887 -13.107 10.171 1.00 98.25 96 HIS A O 1
ATOM 714 N N . TRP A 1 97 ? -7.010 -11.039 10.057 1.00 98.44 97 TRP A N 1
ATOM 715 C CA . TRP A 1 97 ? -7.021 -10.953 8.591 1.00 98.44 97 TRP A CA 1
ATOM 716 C C . TRP A 1 97 ? -6.352 -12.169 7.934 1.00 98.44 97 TRP A C 1
ATOM 718 O O . TRP A 1 97 ? -6.923 -12.791 7.042 1.00 98.44 97 TRP A O 1
ATOM 728 N N . ARG A 1 98 ? -5.163 -12.550 8.419 1.00 97.62 98 ARG A N 1
ATOM 729 C CA . ARG A 1 98 ? -4.416 -13.706 7.906 1.00 97.62 98 ARG A CA 1
ATOM 730 C C . ARG A 1 98 ? -5.057 -15.039 8.278 1.00 97.62 98 ARG A C 1
ATOM 732 O O . ARG A 1 98 ? -5.072 -15.940 7.448 1.00 97.62 98 ARG A O 1
ATOM 739 N N . HIS A 1 99 ? -5.583 -15.180 9.495 1.00 97.19 99 HIS A N 1
ATOM 740 C CA . HIS A 1 99 ? -6.293 -16.398 9.900 1.00 97.19 99 HIS A CA 1
ATOM 741 C C . HIS A 1 99 ? -7.574 -16.635 9.099 1.00 97.19 99 HIS A C 1
ATOM 743 O O . HIS A 1 99 ? -7.917 -17.786 8.849 1.00 97.19 99 HIS A O 1
ATOM 749 N N . ALA A 1 100 ? -8.236 -15.565 8.658 1.00 96.94 100 ALA A N 1
ATOM 750 C CA . ALA A 1 100 ? -9.378 -15.632 7.754 1.00 96.94 100 ALA A CA 1
ATOM 751 C C . ALA A 1 100 ? -8.990 -15.993 6.302 1.00 96.94 100 ALA A C 1
ATOM 753 O O . ALA A 1 100 ? -9.868 -16.161 5.464 1.00 96.94 100 ALA A O 1
ATOM 754 N N . GLY A 1 101 ? -7.694 -16.140 5.998 1.00 96.44 101 GLY A N 1
ATOM 755 C CA . GLY A 1 101 ? -7.202 -16.531 4.674 1.00 96.44 101 GLY A CA 1
ATOM 756 C C . GLY A 1 101 ? -7.120 -15.389 3.661 1.00 96.44 101 GLY A C 1
ATOM 757 O O . GLY A 1 101 ? -6.837 -15.645 2.494 1.00 96.44 101 GLY A O 1
ATOM 758 N N . HIS A 1 102 ? -7.330 -14.139 4.083 1.00 97.25 102 HIS A N 1
ATOM 759 C CA . HIS A 1 102 ? -7.278 -12.986 3.186 1.00 97.25 102 HIS A CA 1
ATOM 760 C C . HIS A 1 102 ? -5.849 -12.688 2.730 1.00 97.25 102 HIS A C 1
ATOM 762 O O . HIS A 1 102 ? -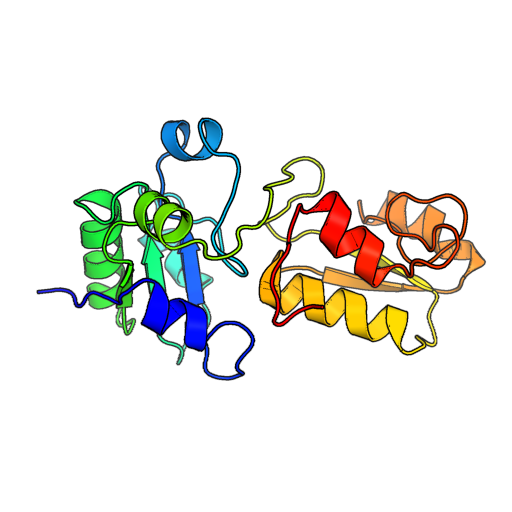4.894 -12.761 3.515 1.00 97.25 102 HIS A O 1
ATOM 768 N N . ALA A 1 103 ? -5.705 -12.295 1.463 1.00 96.62 103 ALA A N 1
ATOM 769 C CA . ALA A 1 103 ? -4.412 -12.007 0.858 1.00 96.62 103 ALA A CA 1
ATOM 770 C C . ALA A 1 103 ? -3.652 -10.903 1.606 1.00 96.62 103 ALA A C 1
ATOM 772 O O . ALA A 1 103 ? -4.233 -9.971 2.166 1.00 96.62 103 ALA A O 1
ATOM 773 N N . THR A 1 104 ? -2.324 -10.982 1.596 1.00 97.88 104 THR A N 1
ATOM 774 C CA . THR A 1 104 ? -1.444 -9.935 2.134 1.00 97.88 104 THR A CA 1
ATOM 775 C C . THR A 1 104 ? -0.391 -9.581 1.108 1.00 97.88 104 THR A C 1
ATOM 777 O O . THR A 1 104 ? -0.083 -10.381 0.234 1.00 97.88 104 THR A O 1
ATOM 780 N N . VAL A 1 105 ? 0.188 -8.395 1.242 1.00 97.94 105 VAL A N 1
ATOM 781 C CA . VAL A 1 105 ? 1.272 -7.932 0.377 1.00 97.94 105 VAL A CA 1
ATOM 782 C C . VAL A 1 105 ? 2.570 -7.930 1.158 1.00 97.94 105 VAL A C 1
ATOM 784 O O . VAL A 1 105 ? 2.628 -7.416 2.277 1.00 97.94 105 VAL A O 1
ATOM 787 N N . ARG A 1 106 ? 3.624 -8.498 0.576 1.00 98.12 106 ARG A N 1
ATOM 788 C CA . ARG A 1 106 ? 4.983 -8.433 1.111 1.00 98.12 106 ARG A CA 1
ATOM 789 C C . ARG A 1 106 ? 5.480 -6.990 1.104 1.00 98.12 106 ARG A C 1
ATOM 791 O O . ARG A 1 106 ? 5.490 -6.323 0.074 1.00 98.12 106 ARG A O 1
ATOM 798 N N . VAL A 1 107 ? 5.946 -6.524 2.255 1.00 97.56 107 VAL A N 1
ATOM 799 C CA . VAL A 1 107 ? 6.623 -5.230 2.376 1.00 97.56 107 VAL A CA 1
ATOM 800 C C . VAL A 1 107 ? 8.018 -5.357 1.770 1.00 97.56 107 VAL A C 1
ATOM 802 O O . VAL A 1 107 ? 8.747 -6.295 2.092 1.00 97.56 107 VAL A O 1
ATOM 805 N N . ARG A 1 108 ? 8.397 -4.403 0.916 1.00 97.12 108 ARG A N 1
ATOM 806 C CA . ARG A 1 108 ? 9.724 -4.335 0.287 1.00 97.12 108 ARG A CA 1
ATOM 807 C C . ARG A 1 108 ? 10.302 -2.939 0.468 1.00 97.12 108 ARG A C 1
ATOM 809 O O . ARG A 1 108 ? 10.136 -2.059 -0.379 1.00 97.12 108 ARG A O 1
ATOM 816 N N . ALA A 1 109 ? 10.948 -2.725 1.613 1.00 94.31 109 ALA A N 1
ATOM 817 C CA . ALA A 1 109 ? 11.521 -1.435 1.993 1.00 94.31 109 ALA A CA 1
ATOM 818 C C . ALA A 1 109 ? 12.595 -0.952 1.000 1.00 94.31 109 ALA A C 1
ATOM 820 O O . ALA A 1 109 ? 12.700 0.242 0.737 1.00 94.31 109 ALA A O 1
ATOM 821 N N . GLU A 1 110 ? 13.333 -1.877 0.389 1.00 95.19 110 GLU A N 1
ATOM 822 C CA . GLU A 1 110 ? 14.319 -1.633 -0.665 1.00 95.19 110 GLU A CA 1
ATOM 823 C C . GLU A 1 110 ? 13.710 -1.085 -1.966 1.00 95.19 110 GLU A C 1
ATOM 825 O O . GLU A 1 110 ? 14.421 -0.485 -2.766 1.00 95.19 110 GLU A O 1
ATOM 830 N N . LEU A 1 111 ? 12.399 -1.263 -2.168 1.00 96.75 111 LEU A N 1
ATOM 831 C CA . LEU A 1 111 ? 11.635 -0.675 -3.275 1.00 96.75 111 LEU A CA 1
ATOM 832 C C . LEU A 1 111 ? 10.760 0.504 -2.815 1.00 96.75 111 LEU A C 1
ATOM 834 O O . LEU A 1 111 ? 9.936 0.993 -3.586 1.00 96.75 111 LEU A O 1
ATOM 838 N N . SER A 1 112 ? 10.904 0.930 -1.555 1.00 96.00 112 SER A N 1
ATOM 839 C CA . SER A 1 112 ? 10.032 1.912 -0.899 1.00 96.00 112 SER A CA 1
ATOM 840 C C . SER A 1 112 ? 8.550 1.506 -0.908 1.00 96.00 112 SER A C 1
ATOM 842 O O . SER A 1 112 ? 7.676 2.349 -1.088 1.00 96.00 112 SER A O 1
ATOM 844 N N . VAL A 1 113 ? 8.255 0.212 -0.716 1.00 97.06 113 VAL A N 1
ATOM 845 C CA . VAL A 1 113 ? 6.884 -0.324 -0.679 1.00 97.06 113 VAL A CA 1
ATOM 846 C C . VAL A 1 113 ? 6.487 -0.811 0.724 1.00 97.06 113 VAL A C 1
ATOM 848 O O . VAL A 1 113 ? 7.178 -1.679 1.268 1.00 97.06 113 VAL A O 1
ATOM 851 N N . PRO A 1 114 ? 5.327 -0.376 1.261 1.00 92.81 114 PRO A N 1
ATOM 852 C CA . PRO A 1 114 ? 4.571 0.812 0.848 1.00 92.81 114 PRO A CA 1
ATOM 853 C C . PRO A 1 114 ? 5.301 2.080 1.315 1.00 92.81 114 PRO A C 1
ATOM 855 O O . PRO A 1 114 ? 5.881 2.089 2.404 1.00 92.81 114 PRO A O 1
ATOM 858 N N . GLY A 1 115 ? 5.272 3.157 0.530 1.00 85.81 115 GLY A N 1
ATOM 859 C CA . GLY A 1 115 ? 6.024 4.364 0.894 1.00 85.81 115 GLY A CA 1
ATOM 860 C C . GLY A 1 115 ? 6.479 5.229 -0.274 1.00 85.81 115 GLY A C 1
ATOM 861 O O . GLY A 1 115 ? 7.571 5.788 -0.203 1.00 85.81 115 GLY A O 1
ATOM 862 N N . ALA A 1 116 ? 5.644 5.359 -1.311 1.00 90.50 116 ALA A N 1
ATOM 863 C CA . ALA A 1 116 ? 5.921 6.130 -2.524 1.00 90.50 116 ALA A CA 1
ATOM 864 C C . ALA A 1 116 ? 7.010 5.519 -3.424 1.00 90.50 116 ALA A C 1
ATOM 866 O O . ALA A 1 116 ? 7.907 6.207 -3.922 1.00 90.50 116 ALA A O 1
ATOM 867 N N . SER A 1 117 ? 6.888 4.216 -3.678 1.00 97.94 117 SER A N 1
ATOM 868 C CA . SER A 1 117 ? 7.647 3.499 -4.700 1.00 97.94 117 SER A CA 1
ATOM 869 C C . SER A 1 117 ? 7.566 4.189 -6.062 1.00 97.94 117 SER A C 1
ATOM 871 O O . SER A 1 117 ? 6.554 4.781 -6.452 1.00 97.94 117 SER A O 1
ATOM 873 N N . ARG A 1 118 ? 8.671 4.137 -6.805 1.00 98.56 118 ARG A N 1
ATOM 874 C CA . ARG A 1 118 ? 8.823 4.826 -8.088 1.00 98.56 118 ARG A CA 1
ATOM 875 C C . ARG A 1 118 ? 9.081 3.798 -9.170 1.00 98.56 118 ARG A C 1
ATOM 877 O O . ARG A 1 118 ? 9.956 2.953 -9.019 1.00 98.56 118 ARG A O 1
ATOM 884 N N . TRP A 1 119 ? 8.355 3.900 -10.272 1.00 98.38 119 TRP A N 1
ATOM 885 C CA . TRP A 1 119 ? 8.365 2.921 -11.353 1.00 98.38 119 TRP A CA 1
ATOM 886 C C . TRP A 1 119 ? 8.520 3.628 -12.687 1.00 98.38 119 TRP A C 1
ATOM 888 O O . TRP A 1 119 ? 7.880 4.651 -12.922 1.00 98.38 119 TRP A O 1
ATOM 898 N N . VAL A 1 120 ? 9.338 3.091 -13.585 1.00 98.25 120 VAL A N 1
ATOM 899 C CA . VAL A 1 120 ? 9.535 3.672 -14.916 1.00 98.25 120 VAL A CA 1
ATOM 900 C C . VAL A 1 120 ? 9.422 2.614 -16.003 1.00 98.25 120 VAL A C 1
ATOM 902 O O . VAL A 1 120 ? 9.907 1.494 -15.869 1.00 98.25 120 VAL A O 1
ATOM 905 N N . THR A 1 121 ? 8.774 2.969 -17.106 1.00 97.88 121 THR A N 1
ATOM 906 C CA . THR A 1 121 ? 8.725 2.125 -18.300 1.00 97.88 121 THR A CA 1
ATOM 907 C C . THR A 1 121 ? 8.751 2.970 -19.571 1.00 97.88 121 THR A C 1
ATOM 909 O O . THR A 1 121 ? 8.855 4.199 -19.548 1.00 97.88 121 THR A O 1
ATOM 912 N N . ARG A 1 122 ? 8.685 2.293 -20.712 1.00 96.12 122 ARG A N 1
ATOM 913 C CA . ARG A 1 122 ? 8.616 2.906 -22.036 1.00 96.12 122 ARG A CA 1
ATOM 914 C C . ARG A 1 122 ? 7.247 3.554 -22.284 1.00 96.12 122 ARG A C 1
ATOM 916 O O . ARG A 1 122 ? 6.206 2.997 -21.941 1.00 96.12 122 ARG A O 1
ATOM 923 N N . GLU A 1 123 ? 7.259 4.722 -22.914 1.00 92.94 123 GLU A N 1
ATOM 924 C CA . GLU A 1 123 ? 6.082 5.464 -23.369 1.00 92.94 123 GLU A CA 1
ATOM 925 C C . GLU A 1 123 ? 5.255 4.691 -24.411 1.00 92.94 123 GLU A C 1
ATOM 927 O O . GLU A 1 123 ? 5.686 3.661 -24.938 1.00 92.94 123 GLU A O 1
ATOM 932 N N . ARG A 1 124 ? 4.060 5.215 -24.725 1.00 88.81 124 ARG A N 1
ATOM 933 C CA . ARG A 1 124 ? 3.038 4.558 -25.566 1.00 88.81 124 ARG A CA 1
ATOM 934 C C . ARG A 1 124 ? 2.648 3.190 -24.978 1.00 88.81 124 ARG A C 1
ATOM 936 O O . ARG A 1 124 ? 2.895 2.149 -25.599 1.00 88.81 124 ARG A O 1
ATOM 943 N N . PRO A 1 125 ? 2.102 3.188 -23.746 1.00 82.75 125 PRO A N 1
ATOM 944 C CA . PRO A 1 125 ? 1.840 1.964 -23.010 1.00 82.75 125 PRO A CA 1
ATOM 945 C C . PRO A 1 125 ? 0.803 1.097 -23.730 1.00 82.75 125 PRO A C 1
ATOM 947 O O . PRO A 1 125 ? -0.222 1.581 -24.207 1.00 82.75 125 PRO A O 1
ATOM 950 N N . LYS A 1 126 ? 1.101 -0.202 -23.799 1.00 85.88 126 LYS A N 1
ATOM 951 C CA . LYS A 1 126 ? 0.120 -1.246 -24.116 1.00 85.88 126 LYS A CA 1
ATOM 952 C C . LYS A 1 126 ? -0.576 -1.680 -22.818 1.00 85.88 126 LYS A C 1
ATOM 954 O O . LYS A 1 126 ? -0.255 -1.145 -21.759 1.00 85.88 126 LYS A O 1
ATOM 959 N N . ILE A 1 127 ? -1.492 -2.646 -22.909 1.00 84.56 127 ILE A N 1
ATOM 960 C CA . ILE A 1 127 ? -2.318 -3.130 -21.788 1.00 84.56 127 ILE A CA 1
ATOM 961 C C . ILE A 1 127 ? -1.486 -3.369 -20.517 1.00 84.56 127 ILE A C 1
ATOM 963 O O . ILE A 1 127 ? -1.778 -2.760 -19.492 1.00 84.56 127 ILE A O 1
ATOM 967 N N . ASP A 1 128 ? -0.395 -4.131 -20.597 1.00 80.88 128 ASP A N 1
ATOM 968 C CA . ASP A 1 128 ? 0.410 -4.510 -19.421 1.00 80.88 128 ASP A CA 1
ATOM 969 C C . ASP A 1 128 ? 1.018 -3.296 -18.693 1.00 80.88 128 ASP A C 1
ATOM 971 O O . ASP A 1 128 ? 1.005 -3.213 -17.465 1.00 80.88 128 ASP A O 1
ATOM 975 N N . ARG A 1 129 ? 1.445 -2.274 -19.447 1.00 89.62 129 ARG A N 1
ATOM 976 C CA . ARG A 1 129 ? 1.986 -1.013 -18.900 1.00 89.62 129 ARG A CA 1
ATOM 977 C C . ARG A 1 129 ? 0.930 -0.088 -18.307 1.00 89.62 129 ARG A C 1
ATOM 979 O O . ARG A 1 129 ? 1.286 0.952 -17.770 1.00 89.62 129 ARG A O 1
ATOM 986 N N . LEU A 1 130 ? -0.348 -0.437 -18.419 1.00 91.75 130 LEU A N 1
ATOM 987 C CA . LEU A 1 130 ? -1.456 0.224 -17.728 1.00 91.75 130 LEU A CA 1
ATOM 988 C C . LEU A 1 130 ? -1.974 -0.637 -16.567 1.00 91.75 130 LEU A C 1
ATOM 990 O O . LEU A 1 130 ? -2.305 -0.096 -15.511 1.00 91.75 130 LEU A O 1
ATOM 994 N N . ALA A 1 131 ? -1.976 -1.962 -16.736 1.00 93.38 131 ALA A N 1
ATOM 995 C CA . ALA A 1 131 ? -2.405 -2.926 -15.729 1.00 93.38 131 ALA A CA 1
ATOM 996 C C . ALA A 1 131 ? -1.472 -2.956 -14.506 1.00 93.38 131 ALA A C 1
ATOM 998 O O . ALA A 1 131 ? -1.960 -2.901 -13.377 1.00 93.38 131 ALA A O 1
ATOM 999 N N . CYS A 1 132 ? -0.145 -2.955 -14.695 1.00 95.94 132 CYS A N 1
ATOM 1000 C CA . CYS A 1 132 ? 0.806 -2.916 -13.575 1.00 95.94 132 CYS A CA 1
ATOM 1001 C C . CYS A 1 132 ? 0.634 -1.656 -12.696 1.00 95.94 132 CYS A C 1
ATOM 1003 O O . CYS A 1 132 ? 0.497 -1.807 -11.482 1.00 95.94 132 CYS A O 1
ATOM 1005 N N . PRO A 1 133 ? 0.558 -0.421 -13.245 1.00 96.81 133 PRO A N 1
ATOM 1006 C CA . PRO A 1 133 ? 0.238 0.758 -12.440 1.00 96.81 133 PRO A CA 1
ATOM 1007 C C . PRO A 1 133 ? -1.072 0.664 -11.660 1.00 96.81 133 PRO A C 1
ATOM 1009 O O . PRO A 1 133 ? -1.133 1.137 -10.523 1.00 96.81 133 PRO A O 1
ATOM 1012 N N . TRP A 1 134 ? -2.115 0.077 -12.255 1.00 95.50 134 TRP A N 1
ATOM 1013 C CA . TRP A 1 134 ? -3.387 -0.144 -11.571 1.00 95.50 134 TRP A CA 1
ATOM 1014 C C . TRP A 1 134 ? -3.219 -1.107 -10.390 1.00 95.50 134 TRP A C 1
ATOM 1016 O O . TRP A 1 134 ? -3.574 -0.736 -9.274 1.00 95.50 134 TRP A O 1
ATOM 1026 N N . LEU A 1 135 ? -2.608 -2.279 -10.607 1.00 96.81 135 LEU A N 1
ATOM 1027 C CA . LEU A 1 135 ? -2.347 -3.278 -9.564 1.00 96.81 135 LEU A CA 1
ATOM 1028 C C . LEU A 1 135 ? -1.565 -2.661 -8.406 1.00 96.81 135 LEU A C 1
ATOM 1030 O O . LEU A 1 135 ? -1.983 -2.742 -7.249 1.00 96.81 135 LEU A O 1
ATOM 1034 N N . VAL A 1 136 ? -0.459 -1.983 -8.728 1.00 97.56 136 VAL A N 1
ATOM 1035 C CA . VAL A 1 136 ? 0.422 -1.396 -7.720 1.00 97.56 136 VAL A CA 1
ATOM 1036 C C . VAL A 1 136 ? -0.323 -0.356 -6.899 1.00 97.56 136 VAL A C 1
ATOM 1038 O O . VAL A 1 136 ? -0.385 -0.482 -5.681 1.00 97.56 136 VAL A O 1
ATOM 1041 N N . ARG A 1 137 ? -0.962 0.629 -7.538 1.00 96.44 137 ARG A N 1
ATOM 1042 C CA . ARG A 1 137 ? -1.676 1.695 -6.814 1.00 96.44 137 ARG A CA 1
ATOM 1043 C C . ARG A 1 137 ? -2.882 1.198 -6.035 1.00 96.44 137 ARG A C 1
ATOM 1045 O O . ARG A 1 137 ? -3.345 1.875 -5.119 1.00 96.44 137 ARG A O 1
ATOM 1052 N N . ARG A 1 138 ? -3.445 0.057 -6.420 1.00 95.62 138 ARG A N 1
ATOM 1053 C CA . ARG A 1 138 ? -4.672 -0.444 -5.815 1.00 95.62 138 ARG A CA 1
ATOM 1054 C C . ARG A 1 138 ? -4.415 -1.397 -4.655 1.00 95.62 138 ARG A C 1
ATOM 1056 O O . ARG A 1 138 ? -5.163 -1.321 -3.681 1.00 95.62 138 ARG A O 1
ATOM 1063 N N . PHE A 1 139 ? -3.375 -2.222 -4.747 1.00 97.12 139 PHE A N 1
ATOM 1064 C CA . PHE A 1 139 ? -3.127 -3.311 -3.803 1.00 97.12 139 PHE A CA 1
ATOM 1065 C C . PHE A 1 139 ? -1.741 -3.277 -3.161 1.00 97.12 139 PHE A C 1
ATOM 1067 O O . PHE A 1 139 ? -1.601 -3.801 -2.066 1.00 97.12 139 PHE A O 1
ATOM 1074 N N . ILE A 1 140 ? -0.728 -2.660 -3.771 1.00 97.75 140 ILE A N 1
ATOM 1075 C CA . ILE A 1 140 ? 0.658 -2.764 -3.283 1.00 97.75 140 ILE A CA 1
ATOM 1076 C C . ILE A 1 140 ? 1.102 -1.480 -2.580 1.00 97.75 140 ILE A C 1
ATOM 1078 O O . ILE A 1 140 ? 1.484 -1.501 -1.414 1.00 97.75 140 ILE A O 1
ATOM 1082 N N . ASP A 1 141 ? 1.032 -0.354 -3.282 1.00 97.88 141 ASP A N 1
ATOM 1083 C CA . ASP A 1 141 ? 1.457 0.953 -2.797 1.00 97.88 141 ASP A CA 1
ATOM 1084 C C . ASP A 1 141 ? 0.550 2.056 -3.370 1.00 97.88 141 ASP A C 1
ATOM 1086 O O . ASP A 1 141 ? 0.727 2.476 -4.521 1.00 97.88 141 ASP A O 1
ATOM 1090 N N . PRO A 1 142 ? -0.419 2.552 -2.579 1.00 95.94 142 PRO A N 1
ATOM 1091 C CA . PRO A 1 142 ? -1.339 3.606 -3.003 1.00 95.94 142 PRO A CA 1
ATOM 1092 C C . PRO A 1 142 ? -0.678 4.922 -3.423 1.00 95.94 142 PRO A C 1
ATOM 1094 O O . PRO A 1 142 ? -1.325 5.721 -4.100 1.00 95.94 142 PRO A O 1
ATOM 1097 N N . ASP A 1 143 ? 0.573 5.160 -3.020 1.00 96.00 143 ASP A N 1
ATOM 1098 C C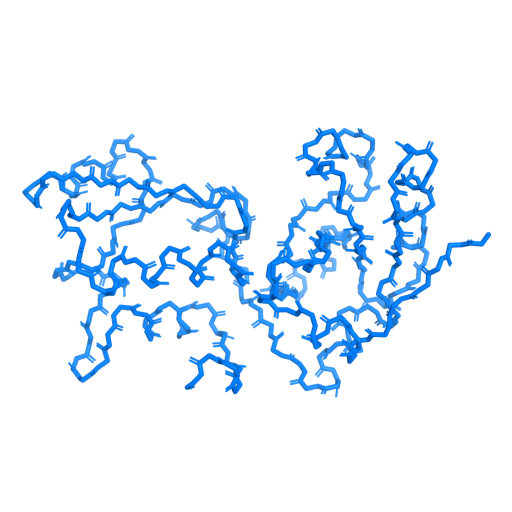A . ASP A 1 143 ? 1.325 6.384 -3.317 1.00 96.00 143 ASP A CA 1
ATOM 1099 C C . ASP A 1 143 ? 2.332 6.214 -4.460 1.00 96.00 143 ASP A C 1
ATOM 1101 O O . ASP A 1 143 ? 3.123 7.119 -4.733 1.00 96.00 143 ASP A O 1
ATOM 1105 N N . ALA A 1 144 ? 2.305 5.074 -5.156 1.00 98.00 144 ALA A N 1
ATOM 1106 C CA . ALA A 1 144 ? 3.271 4.774 -6.199 1.00 98.00 144 ALA A CA 1
ATOM 1107 C C . ALA A 1 144 ? 3.254 5.787 -7.361 1.00 98.00 144 ALA A C 1
ATOM 1109 O O . ALA A 1 144 ? 2.216 6.108 -7.971 1.00 98.00 144 ALA A O 1
ATOM 1110 N N . LEU A 1 145 ? 4.452 6.232 -7.738 1.00 97.75 145 LEU A N 1
ATOM 1111 C CA . LEU A 1 145 ? 4.700 7.124 -8.865 1.00 97.75 145 LEU A CA 1
ATOM 1112 C C . LEU A 1 145 ? 5.140 6.326 -10.090 1.00 97.75 145 LEU A C 1
ATOM 1114 O O . LEU A 1 145 ? 6.018 5.473 -10.006 1.00 97.75 145 LEU A O 1
ATOM 1118 N N . PHE A 1 146 ? 4.549 6.644 -11.241 1.00 97.50 146 PHE A N 1
ATOM 1119 C CA . PHE A 1 146 ? 4.839 5.989 -12.514 1.00 97.50 146 PHE A CA 1
ATOM 1120 C C . PHE A 1 146 ? 5.320 7.009 -13.539 1.00 97.50 146 PHE A C 1
ATOM 1122 O O . PHE A 1 146 ? 4.653 8.017 -13.778 1.00 97.50 146 PHE A O 1
ATOM 1129 N N . PHE A 1 147 ? 6.454 6.708 -14.160 1.00 97.50 147 PHE A N 1
ATOM 1130 C CA . PHE A 1 147 ? 7.107 7.517 -15.176 1.00 97.50 147 PHE A CA 1
ATOM 1131 C C . PHE A 1 147 ? 7.127 6.769 -16.510 1.00 97.50 147 PHE A C 1
ATOM 1133 O O . PHE A 1 147 ? 7.293 5.548 -16.563 1.00 97.50 147 PHE A O 1
ATOM 1140 N N . TYR A 1 148 ? 6.982 7.517 -17.598 1.00 96.56 148 TYR A N 1
ATOM 1141 C CA . TYR A 1 148 ? 7.018 6.990 -18.957 1.00 96.56 148 TYR A CA 1
ATOM 1142 C C . TYR A 1 148 ? 8.032 7.790 -19.762 1.00 96.56 148 TYR A C 1
ATOM 1144 O O . TYR A 1 148 ? 7.989 9.018 -19.764 1.00 96.56 148 TYR A O 1
ATOM 1152 N N . THR A 1 149 ? 8.948 7.099 -20.433 1.00 97.06 149 THR A N 1
ATOM 1153 C CA . THR A 1 149 ? 10.012 7.729 -21.226 1.00 97.06 149 THR A CA 1
ATOM 1154 C C . THR A 1 149 ? 10.262 6.960 -22.519 1.00 97.06 149 THR A C 1
ATOM 1156 O O . THR A 1 149 ? 9.777 5.846 -22.702 1.00 97.06 149 THR A O 1
ATOM 1159 N N . SER A 1 150 ? 11.037 7.522 -23.440 1.00 97.06 150 SER A N 1
ATOM 1160 C CA . SER A 1 150 ? 11.463 6.804 -24.645 1.00 97.06 150 SER A CA 1
ATOM 1161 C C . SER A 1 150 ? 12.213 5.505 -24.295 1.00 97.06 150 SER A C 1
ATOM 1163 O O . SER A 1 150 ? 12.981 5.457 -23.334 1.00 97.06 150 SER A O 1
ATOM 1165 N N . ALA A 1 151 ? 12.025 4.444 -25.087 1.00 95.44 151 ALA A N 1
ATOM 1166 C CA . ALA A 1 151 ? 12.494 3.094 -24.744 1.00 95.44 151 ALA A CA 1
ATOM 1167 C C . ALA A 1 151 ? 14.002 2.996 -24.431 1.00 95.44 151 ALA A C 1
ATOM 1169 O O . ALA A 1 151 ? 14.390 2.279 -23.513 1.00 95.44 151 ALA A O 1
ATOM 1170 N N . HIS A 1 152 ? 14.846 3.741 -25.149 1.00 96.25 152 HIS A N 1
ATOM 1171 C CA . HIS A 1 152 ? 16.298 3.742 -24.942 1.00 96.25 152 HIS A CA 1
ATOM 1172 C C . HIS A 1 152 ? 16.735 4.484 -23.665 1.00 96.25 152 HIS A C 1
ATOM 1174 O O . HIS A 1 152 ? 17.852 4.282 -23.201 1.00 96.25 152 HIS A O 1
ATOM 1180 N N . ARG A 1 153 ? 15.866 5.320 -23.077 1.00 97.38 153 ARG A N 1
ATOM 1181 C CA . ARG A 1 153 ? 16.161 6.094 -21.861 1.00 97.38 153 ARG A CA 1
ATOM 1182 C C . ARG A 1 153 ? 15.699 5.433 -20.570 1.00 97.38 153 ARG A C 1
ATOM 1184 O O . ARG A 1 153 ? 16.110 5.892 -19.515 1.00 97.38 153 ARG A O 1
ATOM 1191 N N . VAL A 1 154 ? 14.886 4.374 -20.618 1.00 97.75 154 VAL A N 1
ATOM 1192 C CA . VAL A 1 154 ? 14.251 3.797 -19.413 1.00 97.75 154 VAL A CA 1
ATOM 1193 C C . VAL A 1 154 ? 15.261 3.495 -18.304 1.00 97.75 154 VAL A C 1
ATOM 1195 O O . VAL A 1 154 ? 15.010 3.844 -17.158 1.00 97.75 154 VAL A O 1
ATOM 1198 N N . ARG A 1 155 ? 16.417 2.903 -18.633 1.00 97.62 155 ARG A N 1
ATOM 1199 C CA . ARG A 1 155 ? 17.453 2.574 -17.637 1.00 97.62 155 ARG A CA 1
ATOM 1200 C C . ARG A 1 155 ? 18.136 3.820 -17.060 1.00 97.62 155 ARG A C 1
ATOM 1202 O O . ARG A 1 155 ? 18.265 3.929 -15.850 1.00 97.62 155 ARG A O 1
ATOM 1209 N N . ALA A 1 156 ? 18.488 4.787 -17.905 1.00 97.81 156 ALA A N 1
ATOM 1210 C CA . ALA A 1 156 ? 19.083 6.045 -17.450 1.00 97.81 156 ALA A CA 1
ATOM 1211 C C . ALA A 1 156 ? 18.111 6.872 -16.580 1.00 97.81 156 ALA A C 1
ATOM 1213 O O . ALA A 1 156 ? 18.504 7.462 -15.574 1.00 97.81 156 ALA A O 1
ATOM 1214 N N . GLU A 1 157 ? 16.822 6.890 -16.936 1.00 98.12 157 GLU A N 1
ATOM 1215 C CA . GLU A 1 157 ? 15.778 7.525 -16.122 1.00 98.12 157 GLU A CA 1
ATOM 1216 C C . GLU A 1 157 ? 15.534 6.775 -14.812 1.00 98.12 157 GLU A C 1
ATOM 1218 O O . GLU A 1 157 ? 15.322 7.413 -13.787 1.00 98.12 157 GLU A O 1
ATOM 1223 N N . ALA A 1 158 ? 15.588 5.440 -14.821 1.00 97.88 158 ALA A N 1
ATOM 1224 C CA . ALA A 1 158 ? 15.485 4.632 -13.608 1.00 97.88 158 ALA A CA 1
ATOM 1225 C C . ALA A 1 158 ? 16.547 5.042 -12.579 1.00 97.88 158 ALA A C 1
ATOM 1227 O O . ALA A 1 158 ? 16.210 5.310 -11.428 1.00 97.88 158 ALA A O 1
ATOM 1228 N N . GLU A 1 159 ? 17.802 5.180 -13.007 1.00 97.44 159 GLU A N 1
ATOM 1229 C CA . GLU A 1 159 ? 18.902 5.641 -12.153 1.00 97.44 159 GLU A CA 1
ATOM 1230 C C . GLU A 1 159 ? 18.678 7.075 -11.656 1.00 97.44 159 GLU A C 1
ATOM 1232 O O . GLU A 1 159 ? 18.741 7.334 -10.456 1.00 97.44 159 GLU A O 1
ATOM 1237 N N . THR A 1 160 ? 18.338 7.997 -12.562 1.00 97.94 160 THR A N 1
ATOM 1238 C CA . THR A 1 160 ? 18.132 9.421 -12.239 1.00 97.94 160 THR A CA 1
ATOM 1239 C C . THR A 1 160 ? 16.983 9.634 -11.249 1.00 97.94 160 THR A C 1
ATOM 1241 O O . THR A 1 160 ? 17.060 10.476 -10.355 1.00 97.94 160 THR A O 1
ATOM 1244 N N . LEU A 1 161 ? 15.897 8.876 -11.404 1.00 96.75 161 LEU A N 1
ATOM 1245 C CA . LEU A 1 161 ? 14.696 8.991 -10.582 1.00 96.75 161 LEU A CA 1
ATOM 1246 C C . LEU A 1 161 ? 14.750 8.105 -9.332 1.00 96.75 161 LEU A C 1
ATOM 1248 O O . LEU A 1 161 ? 13.857 8.214 -8.491 1.00 96.75 161 LEU A O 1
ATOM 1252 N N . GLY A 1 162 ? 15.730 7.206 -9.204 1.00 96.62 162 GLY A N 1
ATOM 1253 C CA . GLY A 1 162 ? 15.670 6.127 -8.214 1.00 96.62 162 GLY A CA 1
ATOM 1254 C C . GLY A 1 162 ? 14.404 5.276 -8.382 1.00 96.62 162 GLY A C 1
ATOM 1255 O O . GLY A 1 162 ? 13.747 4.935 -7.402 1.00 96.62 162 GLY A O 1
ATOM 1256 N N . ALA A 1 163 ? 14.001 5.022 -9.629 1.00 97.69 163 ALA A N 1
ATOM 1257 C CA . ALA A 1 163 ? 12.795 4.284 -9.984 1.00 97.69 163 ALA A CA 1
ATOM 1258 C C . ALA A 1 163 ? 13.130 2.871 -10.470 1.00 97.69 163 ALA A C 1
ATOM 1260 O O . ALA A 1 163 ? 14.161 2.640 -11.093 1.00 97.69 163 ALA A O 1
ATOM 1261 N N . GLN A 1 164 ? 12.225 1.926 -10.240 1.00 98.00 164 GLN A N 1
ATOM 1262 C CA . GLN A 1 164 ? 12.355 0.558 -10.716 1.00 98.00 164 GLN A CA 1
ATOM 1263 C C . GLN A 1 164 ? 11.886 0.448 -12.171 1.00 98.00 164 GLN A C 1
ATOM 1265 O O . GLN A 1 164 ? 10.732 0.784 -12.473 1.00 98.00 164 GLN A O 1
ATOM 1270 N N . PRO A 1 165 ? 12.747 -0.013 -13.095 1.00 97.88 165 PRO A N 1
ATOM 1271 C CA . PRO A 1 165 ? 12.324 -0.275 -14.456 1.00 97.88 165 PRO A CA 1
ATOM 1272 C C . PRO A 1 165 ? 11.437 -1.525 -14.503 1.00 97.88 165 PRO A C 1
ATOM 1274 O O . PRO A 1 165 ? 11.750 -2.545 -13.887 1.00 97.88 165 PRO A O 1
ATOM 1277 N N . TYR A 1 166 ? 10.352 -1.466 -15.274 1.00 97.44 166 TYR A N 1
ATOM 1278 C CA . TYR A 1 166 ? 9.453 -2.604 -15.481 1.00 97.44 166 TYR A CA 1
ATOM 1279 C C . TYR A 1 166 ? 8.988 -2.715 -16.939 1.00 97.44 166 TYR A C 1
ATOM 1281 O O . TYR A 1 166 ? 9.021 -1.744 -17.703 1.00 97.44 166 TYR A O 1
ATOM 1289 N N . ASP A 1 167 ? 8.560 -3.917 -17.324 1.00 95.62 167 ASP A N 1
ATOM 1290 C CA . ASP A 1 167 ? 8.092 -4.274 -18.669 1.00 95.62 167 ASP A CA 1
ATOM 1291 C C . ASP A 1 167 ? 9.074 -3.867 -19.797 1.00 95.62 167 ASP A C 1
ATOM 1293 O O . ASP A 1 167 ? 8.721 -3.245 -20.816 1.00 95.62 167 ASP A O 1
ATOM 1297 N N . ILE A 1 168 ? 10.349 -4.204 -19.563 1.00 93.75 168 ILE A N 1
ATOM 1298 C CA . ILE A 1 168 ? 11.471 -4.163 -20.514 1.00 93.75 168 ILE A CA 1
ATOM 1299 C C . ILE A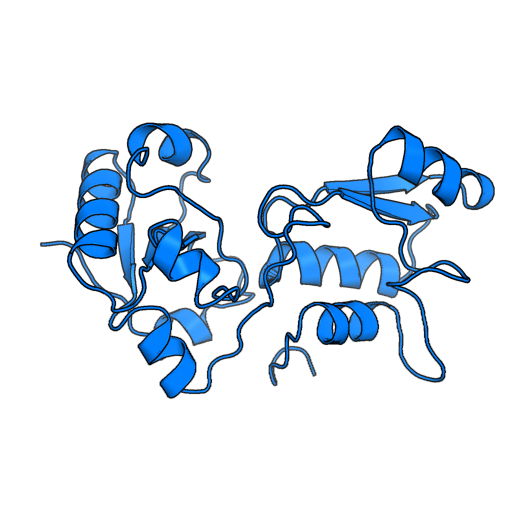 1 168 ? 12.336 -5.427 -20.350 1.00 93.75 168 ILE A C 1
ATOM 1301 O O . ILE A 1 168 ? 12.223 -6.113 -19.340 1.00 93.75 168 ILE A O 1
ATOM 1305 N N . ALA A 1 169 ? 13.199 -5.758 -21.313 1.00 92.44 169 ALA A N 1
ATOM 1306 C CA . ALA A 1 169 ? 14.083 -6.927 -21.202 1.00 92.44 169 ALA A CA 1
ATOM 1307 C C . ALA A 1 169 ? 15.062 -6.800 -20.020 1.00 92.44 169 ALA A C 1
ATOM 1309 O O . ALA A 1 169 ? 15.497 -5.692 -19.704 1.00 92.44 169 ALA A O 1
ATOM 1310 N N . ASP A 1 170 ? 15.421 -7.930 -19.405 1.00 91.81 170 ASP A N 1
ATOM 1311 C CA . ASP A 1 170 ? 16.470 -8.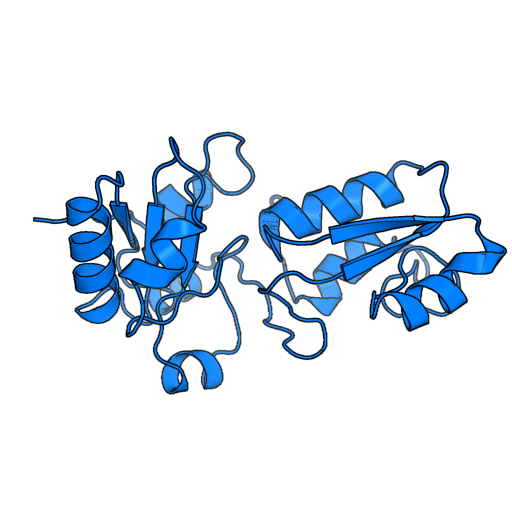048 -18.379 1.00 91.81 170 ASP A CA 1
ATOM 1312 C C . ASP A 1 170 ? 16.274 -7.126 -17.160 1.00 91.81 170 ASP A C 1
ATOM 1314 O O . ASP A 1 170 ? 17.194 -6.423 -16.729 1.00 91.81 170 ASP A O 1
ATOM 1318 N N . VAL A 1 171 ? 15.050 -7.079 -16.626 1.00 94.81 171 VAL A N 1
ATOM 1319 C CA . VAL A 1 171 ? 14.727 -6.446 -15.334 1.00 94.81 171 VAL A CA 1
ATOM 1320 C C . VAL A 1 171 ? 13.831 -7.359 -14.502 1.00 94.81 171 VAL A C 1
ATOM 1322 O O . VAL A 1 171 ? 13.184 -8.258 -15.037 1.00 94.81 171 VAL A O 1
ATOM 1325 N N . MET A 1 172 ? 13.776 -7.118 -13.190 1.00 93.69 172 MET A N 1
ATOM 1326 C CA . MET A 1 172 ? 13.011 -7.935 -12.239 1.00 93.69 172 MET A CA 1
ATOM 1327 C C . MET A 1 172 ? 11.526 -8.033 -12.622 1.00 93.69 172 MET A C 1
ATOM 1329 O O . MET A 1 172 ? 10.994 -9.137 -12.735 1.00 93.69 172 MET A O 1
ATOM 1333 N N . PHE A 1 173 ? 10.889 -6.895 -12.901 1.00 95.62 173 PHE A N 1
ATOM 1334 C CA . PHE A 1 173 ? 9.463 -6.789 -13.222 1.00 95.62 173 PHE A CA 1
ATOM 1335 C C . PHE A 1 173 ? 9.217 -6.880 -14.735 1.00 95.62 173 PHE A C 1
ATOM 1337 O O . PHE A 1 173 ? 8.711 -5.951 -15.368 1.00 95.62 173 PHE A O 1
ATOM 1344 N N . SER A 1 174 ? 9.630 -7.994 -15.336 1.00 94.19 174 SER A N 1
ATOM 1345 C CA . SER A 1 174 ? 9.548 -8.254 -16.780 1.00 94.19 174 SER A CA 1
ATOM 1346 C C . SER A 1 174 ? 8.738 -9.513 -17.094 1.00 94.19 174 SER A C 1
ATOM 1348 O O . SER A 1 174 ? 8.385 -10.278 -16.199 1.00 94.19 174 SER A O 1
ATOM 1350 N N . HIS A 1 175 ? 8.486 -9.744 -18.380 1.00 92.19 175 HIS A N 1
ATOM 1351 C CA . HIS A 1 175 ? 7.921 -10.992 -18.876 1.00 92.19 175 HIS A CA 1
ATOM 1352 C C . HIS A 1 175 ? 8.908 -12.148 -18.647 1.00 92.19 175 HIS A C 1
ATOM 1354 O O . HIS A 1 175 ? 10.109 -12.012 -18.895 1.00 92.19 175 HIS A O 1
ATOM 1360 N N . ARG A 1 176 ? 8.410 -13.305 -18.196 1.00 87.56 176 ARG A N 1
ATOM 1361 C CA . ARG A 1 176 ? 9.211 -14.520 -17.963 1.00 87.56 176 ARG A CA 1
ATOM 1362 C C . ARG A 1 176 ? 8.489 -15.736 -18.542 1.00 87.56 176 ARG A C 1
ATOM 1364 O O . ARG A 1 176 ? 7.533 -16.239 -17.954 1.00 87.56 176 ARG A O 1
ATOM 1371 N N . GLY A 1 177 ? 8.958 -16.230 -19.689 1.00 86.62 177 GLY A N 1
ATOM 1372 C CA . GLY A 1 177 ? 8.284 -17.316 -20.406 1.00 86.62 177 GLY A CA 1
ATOM 1373 C C . GLY A 1 177 ? 6.888 -16.884 -20.859 1.00 86.62 177 GLY A C 1
ATOM 1374 O O . GLY A 1 177 ? 6.759 -15.895 -21.574 1.00 86.62 177 GLY A O 1
ATOM 1375 N N . SER A 1 178 ? 5.850 -17.604 -20.429 1.00 86.38 178 SER A N 1
ATOM 1376 C CA . SER A 1 178 ? 4.448 -17.250 -20.693 1.00 86.38 178 SER A CA 1
ATOM 1377 C C . SER A 1 178 ? 3.876 -16.196 -19.739 1.00 86.38 178 SER A C 1
ATOM 1379 O O . SER A 1 178 ? 2.763 -15.737 -19.970 1.00 86.38 178 SER A O 1
ATOM 1381 N N . ARG A 1 179 ? 4.603 -15.824 -18.677 1.00 86.62 179 ARG A N 1
ATOM 1382 C CA . ARG A 1 179 ? 4.140 -14.861 -17.668 1.00 86.62 179 ARG A CA 1
ATOM 1383 C C . ARG A 1 179 ? 4.442 -13.428 -18.083 1.00 86.62 179 ARG A C 1
ATOM 1385 O O . ARG A 1 179 ? 5.537 -13.146 -18.579 1.00 86.62 179 ARG A O 1
ATOM 1392 N N . CYS A 1 180 ? 3.483 -12.536 -17.873 1.00 91.25 180 CYS A N 1
ATOM 1393 C CA . CYS A 1 180 ? 3.598 -11.113 -18.170 1.00 91.25 180 CYS A CA 1
ATOM 1394 C C . CYS A 1 180 ? 4.177 -10.326 -16.985 1.00 91.25 180 CYS A C 1
ATOM 1396 O O . CYS A 1 180 ? 4.399 -10.863 -15.899 1.00 91.25 180 CYS A O 1
ATOM 1398 N N . SER A 1 181 ? 4.435 -9.030 -17.179 1.00 91.50 181 SER A N 1
ATOM 1399 C CA . SER A 1 181 ? 4.917 -8.177 -16.087 1.00 91.50 181 SER A CA 1
ATOM 1400 C C . SER A 1 181 ? 3.933 -8.077 -14.916 1.00 91.50 181 SER A C 1
ATOM 1402 O O . SER A 1 181 ? 4.389 -7.893 -13.794 1.00 91.50 181 SER A O 1
ATOM 1404 N N . PHE A 1 182 ? 2.621 -8.216 -15.139 1.00 93.81 182 PHE A N 1
ATOM 1405 C CA . PHE A 1 182 ? 1.619 -8.228 -14.064 1.00 93.81 182 PHE A CA 1
ATOM 1406 C C . PHE A 1 182 ? 1.855 -9.397 -13.099 1.00 93.81 182 PHE A C 1
ATOM 1408 O O . PHE A 1 182 ? 1.966 -9.176 -11.895 1.00 93.81 182 PHE A O 1
ATOM 1415 N N . ASP A 1 183 ? 2.070 -10.598 -13.638 1.00 93.94 183 ASP A N 1
ATOM 1416 C CA . ASP A 1 183 ? 2.389 -11.800 -12.857 1.00 93.94 183 ASP A CA 1
ATOM 1417 C C . ASP A 1 183 ? 3.689 -11.623 -12.064 1.00 93.94 183 ASP A C 1
ATOM 1419 O O . ASP A 1 183 ? 3.789 -12.042 -10.915 1.00 93.94 183 ASP A O 1
ATOM 1423 N N . ALA A 1 184 ? 4.682 -10.935 -12.644 1.00 95.00 184 ALA A N 1
ATOM 1424 C CA . ALA A 1 184 ? 5.917 -10.621 -11.932 1.00 95.00 184 ALA A CA 1
ATOM 1425 C C . ALA A 1 184 ? 5.669 -9.718 -10.709 1.00 95.00 184 ALA A C 1
ATOM 1427 O O . ALA A 1 184 ? 6.332 -9.889 -9.692 1.00 95.00 184 ALA A O 1
ATOM 1428 N N . PHE A 1 185 ? 4.717 -8.777 -10.764 1.00 96.62 185 PHE A N 1
ATOM 1429 C CA . PHE A 1 185 ? 4.332 -8.006 -9.576 1.00 96.62 185 PHE A CA 1
ATOM 1430 C C . PHE A 1 185 ? 3.645 -8.886 -8.527 1.00 96.62 185 PHE A C 1
ATOM 1432 O O . PHE A 1 185 ? 3.996 -8.779 -7.354 1.00 96.62 185 PHE A O 1
ATOM 1439 N N . LEU A 1 186 ? 2.710 -9.756 -8.922 1.00 96.12 186 LEU A N 1
ATOM 1440 C CA . LEU A 1 186 ? 2.049 -10.671 -7.983 1.00 96.12 186 LEU A CA 1
ATOM 1441 C C . LEU A 1 186 ? 3.069 -11.559 -7.256 1.00 96.12 186 LEU A C 1
ATOM 1443 O O . LEU A 1 186 ? 3.061 -11.620 -6.028 1.00 96.12 186 LEU A O 1
ATOM 1447 N N . ASP A 1 187 ? 4.008 -12.150 -7.996 1.00 95.38 187 ASP A N 1
ATOM 1448 C CA . ASP A 1 187 ? 5.064 -13.006 -7.447 1.00 95.38 187 ASP A CA 1
ATOM 1449 C C . ASP A 1 187 ? 6.010 -12.252 -6.499 1.00 95.38 187 ASP A C 1
ATOM 1451 O O . ASP A 1 187 ? 6.258 -12.676 -5.370 1.00 95.38 187 ASP A O 1
ATOM 1455 N N . GLU A 1 188 ? 6.577 -11.127 -6.953 1.00 96.25 188 GLU A N 1
ATOM 1456 C CA . GLU A 1 188 ? 7.610 -10.403 -6.199 1.00 96.25 188 GLU A CA 1
ATOM 1457 C C . GLU A 1 188 ? 7.044 -9.767 -4.917 1.00 96.25 188 GLU A C 1
ATOM 1459 O O . GLU A 1 188 ? 7.781 -9.559 -3.946 1.00 96.25 188 GLU A O 1
ATOM 1464 N N . PHE A 1 189 ? 5.737 -9.487 -4.894 1.00 97.50 189 PHE A N 1
ATOM 1465 C CA . PHE A 1 189 ? 5.017 -8.989 -3.723 1.00 97.50 189 PHE A CA 1
ATOM 1466 C C . PHE A 1 189 ? 4.243 -10.071 -2.960 1.00 97.50 189 PHE A C 1
ATOM 1468 O O . PHE A 1 189 ? 3.613 -9.747 -1.952 1.00 97.50 189 PHE A O 1
ATOM 1475 N N . ASP A 1 190 ? 4.344 -11.340 -3.368 1.00 97.12 190 ASP A N 1
ATOM 1476 C CA . ASP A 1 190 ? 3.648 -12.481 -2.757 1.00 97.12 190 ASP A CA 1
ATOM 1477 C C . ASP A 1 190 ? 2.147 -12.212 -2.554 1.00 97.12 190 ASP A C 1
ATOM 1479 O O . ASP A 1 190 ? 1.574 -12.499 -1.501 1.00 97.12 190 ASP A O 1
ATOM 1483 N N . LEU A 1 191 ? 1.545 -11.566 -3.554 1.00 96.31 191 LEU A N 1
ATOM 1484 C CA . LEU A 1 191 ? 0.152 -11.157 -3.572 1.00 96.31 191 LEU A CA 1
ATOM 1485 C C . LEU A 1 191 ? -0.631 -12.182 -4.387 1.00 96.31 191 LEU A C 1
ATOM 1487 O O . LEU A 1 191 ? -0.709 -12.090 -5.607 1.00 96.31 191 LEU A O 1
ATOM 1491 N N . HIS A 1 192 ? -1.204 -13.152 -3.684 1.00 93.44 192 HIS A N 1
ATOM 1492 C CA . HIS A 1 192 ? -2.046 -14.188 -4.270 1.00 93.44 192 HIS A CA 1
ATOM 1493 C C . HIS A 1 192 ? -3.471 -14.003 -3.769 1.00 93.44 192 HIS A C 1
ATOM 1495 O O . HIS A 1 192 ? -3.726 -14.115 -2.568 1.00 93.44 192 HIS A O 1
ATOM 1501 N N . ASP A 1 193 ? -4.374 -13.674 -4.686 1.00 92.62 193 ASP A N 1
ATOM 1502 C CA . ASP A 1 193 ? -5.773 -13.411 -4.390 1.00 92.62 193 ASP A CA 1
ATOM 1503 C C . ASP A 1 193 ? -6.640 -13.830 -5.588 1.00 92.62 193 ASP A C 1
ATOM 1505 O O . ASP A 1 193 ? -6.334 -13.401 -6.700 1.00 92.62 193 ASP A O 1
ATOM 1509 N N . PRO A 1 194 ? -7.738 -14.585 -5.389 1.00 86.94 194 PRO A N 1
ATOM 1510 C CA . PRO A 1 194 ? -8.616 -15.002 -6.484 1.00 86.94 194 PRO A CA 1
ATOM 1511 C C . PRO A 1 194 ? -9.228 -13.854 -7.302 1.00 86.94 194 PRO A C 1
ATOM 1513 O O . PRO A 1 194 ? -9.724 -14.084 -8.397 1.00 86.94 194 PRO A O 1
ATOM 1516 N N . ILE A 1 195 ? -9.251 -12.624 -6.776 1.00 84.56 195 ILE A N 1
ATOM 1517 C CA . ILE A 1 195 ? -9.735 -11.430 -7.487 1.00 84.56 195 ILE A CA 1
ATOM 1518 C C . ILE A 1 195 ? -8.701 -10.935 -8.519 1.00 84.56 195 ILE A C 1
ATOM 1520 O O . ILE A 1 195 ? -9.044 -10.155 -9.410 1.00 84.56 195 ILE A O 1
ATOM 1524 N N . LEU A 1 196 ? -7.437 -11.343 -8.382 1.00 85.44 196 LEU A N 1
ATOM 1525 C CA . LEU A 1 196 ? -6.316 -10.929 -9.231 1.00 85.44 196 LEU A CA 1
ATOM 1526 C C . LEU A 1 196 ? -5.859 -12.013 -10.221 1.00 85.44 196 LEU A C 1
ATOM 1528 O O . LEU A 1 196 ? -5.011 -11.701 -11.059 1.00 85.44 196 LEU A O 1
ATOM 1532 N N . ASP A 1 197 ? -6.416 -13.224 -10.117 1.00 70.25 197 ASP A N 1
ATOM 1533 C CA . ASP A 1 197 ? -6.157 -14.381 -10.989 1.00 70.25 197 ASP A CA 1
ATOM 1534 C C . ASP A 1 197 ? -7.062 -14.412 -12.241 1.00 70.25 197 ASP A C 1
ATOM 1536 O O . ASP A 1 197 ? -8.230 -13.956 -12.175 1.00 70.25 197 ASP A O 1
#

Organism: NCBI:txid1817755

Secondary structure (DSSP, 8-state):
--EEE-HHHHHTTTTSTTPPEEEE---HHHHHHS-EE-TTEEE--TT-HHHHGGGSPTTS-EEEE-SSSSHHHHHHHHHHHHTT--EEEETTHHHHHHHTT---EE-BGGGTBTTT-EEEEESS--THHHHHHHHIIIII-TT-EEEEE-GGGHHHHHHHHT-EEBSSTTSTBS-BTTB-HHHHHHHHTT---TTT-

Radius of gyration: 17.4 Å; chains: 1; bounding box: 36×33×48 Å

Sequence (197 aa):
MVSSVSSDSLYAQLGLPAAPTIVDVRRASAYAELPRAVPGARRGDPEHIAQWAQTLPRGRAVVVYCAHGREVSQSAAQTLTALGFQAAYLDGGIEHWRHAGHATVRVRAELSVPGASRWVTRERPKIDRLACPWLVRRFIDPDALFFYTSAHRVRAEAETLGAQPYDIADVMFSHRGSRCSFDAFLDEFDLHDPILD

pLDDT: mean 95.11, std 4.61, range [63.97, 98.81]

Foldseek 3Di:
DAAEDELVRLLVCFLPPQRAAEEEQEAPVQCVVPQKAFFNYDYDHLVQLVPCLVVDDPPHAYEYFYQQQDDSRVVSQVVNVVVVHNYHYYHGGVPVNVVVVHWIWGHDVLQCKQHAGEEEEEPPDDPLLVLQVSSCCRTIYVNYHYYHDHHVCRVVVCVVVVHAYACDPPGQQHADDPRGSLVSNCVVGVTDDPVSD